Protein AF-A0A8T4JD83-F1 (afdb_monomer_lite)

Sequence (205 aa):
GVTNLESLLKNKETIEYVNRNAHFVSNAVMFTEEPKTVPALMNQISRWNAGFHQGLYLQGKEFRRKNPRIAFTLYGAKYEGMAAAGFLAAMPTLTASYMLTGYGLPPVALGIFAASDLAIQGSLLGVANYKKHRILGKNKKDALKIGVKEAAQNILPLYGLRIANAFQFVKTYAQTQWDGTVKKVRCWNSEWDRPHKLWTQTETK

Structure (mmCIF, N/CA/C/O backbone):
data_AF-A0A8T4JD83-F1
#
_entry.id   AF-A0A8T4JD83-F1
#
loop_
_atom_site.group_PDB
_atom_site.id
_atom_site.type_symbol
_atom_site.label_atom_id
_atom_site.label_alt_id
_atom_site.label_comp_id
_atom_site.label_asym_id
_atom_site.label_entity_id
_atom_site.label_seq_id
_atom_site.pdbx_PDB_ins_code
_atom_site.Cartn_x
_atom_site.Cartn_y
_atom_site.Cartn_z
_atom_site.occupancy
_atom_site.B_iso_or_equiv
_atom_site.auth_seq_id
_atom_site.auth_comp_id
_atom_site.auth_asym_id
_atom_site.auth_atom_id
_atom_site.pdbx_PDB_model_num
ATOM 1 N N . GLY A 1 1 ? -15.879 14.791 29.600 1.00 43.50 1 GLY A N 1
ATOM 2 C CA . GLY A 1 1 ? -14.558 14.583 28.975 1.00 43.50 1 GLY A CA 1
ATOM 3 C C . GLY A 1 1 ? -13.562 13.799 29.821 1.00 43.50 1 GLY A C 1
ATOM 4 O O . GLY A 1 1 ? -12.489 13.545 29.310 1.00 43.50 1 GLY A O 1
ATOM 5 N N . VAL A 1 2 ? -13.881 13.382 31.056 1.00 42.34 2 VAL A N 1
ATOM 6 C CA . VAL A 1 2 ? -12.940 12.643 31.936 1.00 42.34 2 VAL A CA 1
ATOM 7 C C . VAL A 1 2 ? -13.552 11.339 32.486 1.00 42.34 2 VAL A C 1
ATOM 9 O O . VAL A 1 2 ? -12.843 10.395 32.799 1.00 42.34 2 VAL A O 1
ATOM 12 N N . THR A 1 3 ? -14.879 11.202 32.466 1.00 44.06 3 THR A N 1
ATOM 13 C CA . THR A 1 3 ? -15.634 10.061 33.019 1.00 44.06 3 THR A CA 1
ATOM 14 C C . THR A 1 3 ? -15.569 8.751 32.223 1.00 44.06 3 THR A C 1
ATOM 16 O O . THR A 1 3 ? -16.111 7.750 32.671 1.00 44.06 3 THR A O 1
ATOM 19 N N . ASN A 1 4 ? -14.919 8.726 31.055 1.00 51.69 4 ASN A N 1
ATOM 20 C CA . ASN A 1 4 ? -14.861 7.534 30.192 1.00 51.69 4 ASN A CA 1
ATOM 21 C C . ASN A 1 4 ? -13.482 6.848 30.174 1.00 51.69 4 ASN A C 1
ATOM 23 O O . ASN A 1 4 ? -13.303 5.846 29.491 1.00 51.69 4 ASN A O 1
ATOM 27 N N . LEU A 1 5 ? -12.495 7.403 30.887 1.00 46.38 5 LEU A N 1
ATOM 28 C CA . LEU A 1 5 ? -11.151 6.826 30.977 1.00 46.38 5 LEU A CA 1
ATOM 29 C C . LEU A 1 5 ? -11.090 5.710 32.026 1.00 46.38 5 LEU A C 1
ATOM 31 O O . LEU A 1 5 ? -10.502 4.662 31.776 1.00 46.38 5 LEU A O 1
ATOM 35 N N . GLU A 1 6 ? -11.756 5.899 33.165 1.00 48.38 6 GLU A N 1
ATOM 36 C CA . GLU A 1 6 ? -11.792 4.908 34.247 1.00 48.38 6 GLU A CA 1
ATOM 37 C C . GLU A 1 6 ? -12.559 3.638 33.862 1.00 48.38 6 GLU A C 1
ATOM 39 O O . GLU A 1 6 ? -12.163 2.535 34.236 1.00 48.38 6 GLU A O 1
ATOM 44 N N . SER A 1 7 ? -13.616 3.762 33.054 1.00 50.41 7 SER A N 1
ATOM 45 C CA . SER A 1 7 ? -14.373 2.612 32.545 1.00 50.41 7 SER A CA 1
ATOM 46 C C . SER A 1 7 ? -13.574 1.784 31.529 1.00 50.41 7 SER A C 1
ATOM 48 O O . SER A 1 7 ? -13.656 0.558 31.543 1.00 50.41 7 SER A O 1
ATOM 50 N N . LEU A 1 8 ? -12.755 2.434 30.691 1.00 45.31 8 LEU A N 1
ATOM 51 C CA . LEU A 1 8 ? -11.843 1.773 29.747 1.00 45.31 8 LEU A CA 1
ATOM 52 C C . LEU A 1 8 ? -10.642 1.116 30.444 1.00 45.31 8 LEU A C 1
ATOM 54 O O . LEU A 1 8 ? -10.106 0.132 29.940 1.00 45.31 8 LEU A O 1
ATOM 58 N N . LEU A 1 9 ? -10.217 1.646 31.593 1.00 50.41 9 LEU A N 1
ATOM 59 C CA . LEU A 1 9 ? -9.138 1.082 32.407 1.00 50.41 9 LEU A CA 1
ATOM 60 C C . LEU A 1 9 ? -9.602 -0.103 33.265 1.00 50.41 9 LEU A C 1
ATOM 62 O O . LEU A 1 9 ? -8.828 -1.036 33.452 1.00 50.41 9 LEU A O 1
ATOM 66 N N . LYS A 1 10 ? -10.862 -0.116 33.724 1.00 49.31 10 LYS A N 1
ATOM 67 C CA . LYS A 1 10 ? -11.425 -1.204 34.548 1.00 49.31 10 LYS A CA 1
ATOM 68 C C . LYS A 1 10 ? -11.522 -2.562 33.846 1.00 49.31 10 LYS A C 1
ATOM 70 O O . LYS A 1 10 ? -11.578 -3.574 34.529 1.00 49.31 10 LYS A O 1
ATOM 75 N N . ASN A 1 11 ? -11.536 -2.580 32.514 1.00 43.88 11 ASN A N 1
ATOM 76 C CA . ASN A 1 11 ? -11.586 -3.803 31.702 1.00 43.88 11 ASN A CA 1
ATOM 77 C C . ASN A 1 11 ? -10.234 -4.172 31.075 1.00 43.88 11 ASN A C 1
ATOM 79 O O . ASN A 1 11 ? -10.180 -5.000 30.166 1.00 43.88 11 ASN A O 1
ATOM 83 N N . LYS A 1 12 ? -9.133 -3.551 31.517 1.00 42.84 12 LYS A N 1
ATOM 84 C CA . LYS A 1 12 ? -7.809 -3.977 31.079 1.00 42.84 12 LYS A CA 1
ATOM 85 C C . LYS A 1 12 ? -7.458 -5.266 31.803 1.00 42.84 12 LYS A C 1
ATOM 87 O O . LYS A 1 12 ? -7.066 -5.237 32.963 1.00 42.84 12 LYS A O 1
ATOM 92 N N . GLU A 1 13 ? -7.532 -6.381 31.084 1.00 41.56 13 GLU A N 1
ATOM 93 C CA . GLU A 1 13 ? -6.527 -7.420 31.273 1.00 41.56 13 GLU A CA 1
ATOM 94 C C . GLU A 1 13 ? -5.174 -6.716 31.158 1.00 41.56 13 GLU A C 1
ATOM 96 O O . GLU A 1 13 ? -4.760 -6.267 30.083 1.00 41.56 13 GLU A O 1
ATOM 101 N N . THR A 1 14 ? -4.541 -6.483 32.304 1.00 41.12 14 THR A N 1
ATOM 102 C CA . THR A 1 14 ? -3.150 -6.070 32.367 1.00 41.12 14 THR A CA 1
ATOM 103 C C . THR A 1 14 ? -2.401 -7.106 31.546 1.00 41.12 14 THR A C 1
ATOM 105 O O . THR A 1 14 ? -2.462 -8.291 31.867 1.00 41.12 14 THR A O 1
ATOM 108 N N . ILE A 1 15 ? -1.777 -6.689 30.440 1.00 44.75 15 ILE A N 1
ATOM 109 C CA . ILE A 1 15 ? -0.928 -7.579 29.647 1.00 44.75 15 ILE A CA 1
ATOM 110 C C . ILE A 1 15 ? 0.279 -7.875 30.529 1.00 44.75 15 ILE A C 1
ATOM 112 O O . ILE A 1 15 ? 1.285 -7.168 30.518 1.00 44.75 15 ILE A O 1
ATOM 116 N N . GLU A 1 16 ? 0.126 -8.883 31.371 1.00 41.44 16 GLU A N 1
ATOM 117 C CA . GLU A 1 16 ? 1.209 -9.527 32.065 1.00 41.44 16 GLU A CA 1
ATOM 118 C C . GLU A 1 16 ? 2.119 -10.090 30.970 1.00 41.44 16 GLU A C 1
ATOM 120 O O . GLU A 1 16 ? 1.695 -10.896 30.139 1.00 41.44 16 GLU A O 1
ATOM 125 N N . TYR A 1 17 ? 3.368 -9.618 30.917 1.00 41.34 17 TYR A N 1
ATOM 126 C CA . TYR A 1 17 ? 4.417 -10.176 30.060 1.00 41.34 17 TYR A CA 1
ATOM 127 C C . TYR A 1 17 ? 4.824 -11.560 30.594 1.00 41.34 17 TYR A C 1
ATOM 129 O O . TYR A 1 17 ? 5.975 -11.809 30.947 1.00 41.34 17 TYR A O 1
ATOM 137 N N . VAL A 1 18 ? 3.856 -12.463 30.717 1.00 39.50 18 VAL A N 1
ATOM 138 C CA . VAL A 1 18 ? 4.055 -13.833 31.157 1.00 39.50 18 VAL A CA 1
ATOM 139 C C . VAL A 1 18 ? 4.428 -14.621 29.913 1.00 39.50 18 VAL A C 1
ATOM 141 O O . VAL A 1 18 ? 3.620 -14.855 29.021 1.00 39.50 18 VAL A O 1
ATOM 144 N N . ASN A 1 19 ? 5.704 -14.993 29.874 1.00 40.53 19 ASN A N 1
ATOM 145 C CA . ASN A 1 19 ? 6.450 -15.576 28.763 1.00 40.53 19 ASN A CA 1
ATOM 146 C C . ASN A 1 19 ? 6.866 -14.611 27.648 1.00 40.53 19 ASN A C 1
ATOM 148 O O . ASN A 1 19 ? 6.092 -13.835 27.104 1.00 40.53 19 ASN A O 1
ATOM 152 N N . ARG A 1 20 ? 8.140 -14.733 27.256 1.00 42.19 20 ARG A N 1
ATOM 153 C CA . ARG A 1 20 ? 8.828 -14.000 26.178 1.00 42.19 20 ARG A CA 1
ATOM 154 C C . ARG A 1 20 ? 8.306 -14.354 24.770 1.00 42.19 20 ARG A C 1
ATOM 156 O O . ARG A 1 20 ? 9.093 -14.444 23.832 1.00 42.19 20 ARG A O 1
ATOM 163 N N . ASN A 1 21 ? 7.003 -14.563 24.614 1.00 48.31 21 ASN A N 1
ATOM 164 C CA . ASN A 1 21 ? 6.345 -14.853 23.351 1.00 48.31 21 ASN A CA 1
ATOM 165 C C . ASN A 1 21 ? 5.458 -13.664 22.981 1.00 48.31 21 ASN A C 1
ATOM 167 O O . ASN A 1 21 ? 4.556 -13.285 23.722 1.00 48.31 21 ASN A O 1
ATOM 171 N N . ALA A 1 22 ? 5.727 -13.049 21.831 1.00 52.66 22 ALA A N 1
ATOM 172 C CA . ALA A 1 22 ? 4.872 -11.994 21.308 1.00 52.66 22 ALA A CA 1
ATOM 173 C C . ALA A 1 22 ? 3.527 -12.610 20.888 1.00 52.66 22 ALA A C 1
ATOM 175 O O . ALA A 1 22 ? 3.449 -13.298 19.870 1.00 52.66 22 ALA A O 1
ATOM 176 N N . HIS A 1 23 ? 2.479 -12.383 21.677 1.00 50.34 23 HIS A N 1
ATOM 177 C CA . HIS A 1 23 ? 1.116 -12.785 21.344 1.00 50.34 23 HIS A CA 1
ATOM 178 C C . HIS A 1 23 ? 0.355 -11.602 20.737 1.00 50.34 23 HIS A C 1
ATOM 180 O O . HIS A 1 23 ? 0.445 -10.472 21.215 1.00 50.34 23 HIS A O 1
ATOM 186 N N . PHE A 1 24 ? -0.388 -11.857 19.659 1.00 56.69 24 PHE A N 1
ATOM 187 C CA . PHE A 1 24 ? -1.246 -10.847 19.049 1.00 56.69 24 PHE A CA 1
ATOM 188 C C . PHE A 1 24 ? -2.515 -10.679 19.890 1.00 56.69 24 PHE A C 1
ATOM 190 O O . PHE A 1 24 ? -3.319 -11.604 19.988 1.00 56.69 24 PHE A O 1
ATOM 197 N N . VAL A 1 25 ? -2.706 -9.495 20.473 1.00 60.16 25 VAL A N 1
ATOM 198 C CA . VAL A 1 25 ? -3.919 -9.141 21.220 1.00 60.16 25 VAL A CA 1
ATOM 199 C C . VAL A 1 25 ? -4.815 -8.303 20.313 1.00 60.16 25 VAL A C 1
ATOM 201 O O . VAL A 1 25 ? -4.522 -7.148 20.012 1.00 60.16 25 VAL A O 1
ATOM 204 N N . SER A 1 26 ? -5.923 -8.893 19.867 1.00 50.00 26 SER A N 1
ATOM 205 C CA . SER A 1 26 ? -6.835 -8.310 18.870 1.00 50.00 26 SER A CA 1
ATOM 206 C C . SER A 1 26 ? -7.558 -7.038 19.332 1.00 50.00 26 SER A C 1
ATOM 208 O O . SER A 1 26 ? -7.998 -6.259 18.490 1.00 50.00 26 SER A O 1
ATOM 210 N N . ASN A 1 27 ? -7.643 -6.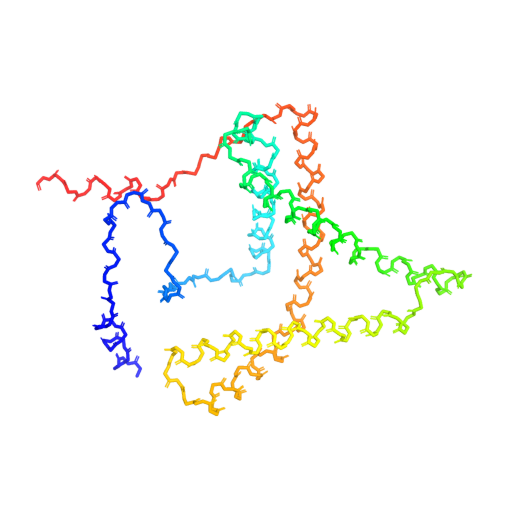809 20.646 1.00 54.91 27 ASN A N 1
ATOM 211 C CA . ASN A 1 27 ? -8.291 -5.644 21.259 1.00 54.91 27 ASN A CA 1
ATOM 212 C C . ASN A 1 27 ? -7.299 -4.693 21.950 1.00 54.91 27 ASN A C 1
ATOM 214 O O . ASN A 1 27 ? -7.709 -3.865 22.764 1.00 54.91 27 ASN A O 1
ATOM 218 N N . ALA A 1 28 ? -5.999 -4.803 21.658 1.00 61.84 28 ALA A N 1
ATOM 219 C CA . ALA A 1 28 ? -5.023 -3.863 22.191 1.00 61.84 28 ALA A CA 1
ATOM 220 C C . ALA A 1 28 ? -5.298 -2.460 21.631 1.00 61.84 28 ALA A C 1
ATOM 222 O O . ALA A 1 28 ? -5.178 -2.212 20.431 1.00 61.84 28 ALA A O 1
ATOM 223 N N . VAL A 1 29 ? -5.667 -1.533 22.514 1.00 54.34 29 VAL A N 1
ATOM 224 C CA . VAL A 1 29 ? -5.807 -0.116 22.178 1.00 54.34 29 VAL A CA 1
ATOM 225 C C . VAL A 1 29 ? -4.531 0.591 22.611 1.00 54.34 29 VAL A C 1
ATOM 227 O O . VAL A 1 29 ? -4.281 0.763 23.804 1.00 54.34 29 VAL A O 1
ATOM 230 N N . MET A 1 30 ? -3.721 0.993 21.634 1.00 61.28 30 MET A N 1
ATOM 231 C CA . MET A 1 30 ? -2.548 1.832 21.853 1.00 61.28 30 MET A CA 1
ATOM 232 C C . MET A 1 30 ? -2.846 3.249 21.366 1.00 61.28 30 MET A C 1
ATOM 234 O O . MET A 1 30 ? -3.365 3.437 20.267 1.00 61.28 30 MET A O 1
ATOM 238 N N . PHE A 1 31 ? -2.511 4.247 22.181 1.00 52.34 31 PHE A N 1
ATOM 239 C CA . PHE A 1 31 ? -2.492 5.636 21.739 1.00 52.34 31 PHE A CA 1
ATOM 240 C C . PHE A 1 31 ? -1.159 5.878 21.032 1.00 52.34 31 PHE A C 1
ATOM 242 O O . PHE A 1 31 ? -0.131 6.054 21.682 1.00 52.34 31 PHE A O 1
ATOM 249 N N . THR A 1 32 ? -1.168 5.805 19.705 1.00 67.06 32 THR A N 1
ATOM 250 C CA . THR A 1 32 ? -0.009 6.129 18.871 1.00 67.06 32 THR A CA 1
ATOM 251 C C . THR A 1 32 ? -0.118 7.563 18.368 1.00 67.06 32 THR A C 1
ATOM 253 O O . THR A 1 32 ? -1.195 8.020 17.984 1.00 67.06 32 THR A O 1
ATOM 256 N N . GLU A 1 33 ? 1.001 8.287 18.373 1.00 68.62 33 GLU A N 1
ATOM 257 C CA . GLU A 1 33 ? 1.093 9.558 17.657 1.00 68.62 33 GLU A CA 1
ATOM 258 C C . GLU A 1 33 ? 1.405 9.282 16.185 1.00 68.62 33 GLU A C 1
ATOM 260 O O . GLU A 1 33 ? 2.432 8.684 15.857 1.00 68.62 33 GLU A O 1
ATOM 265 N N . GLU A 1 34 ? 0.513 9.716 15.297 1.00 77.31 34 GLU A N 1
ATOM 266 C CA . GLU A 1 34 ? 0.728 9.642 13.852 1.00 77.31 34 GLU A CA 1
ATOM 267 C C . GLU A 1 34 ? 1.665 10.767 13.371 1.00 77.31 34 GLU A C 1
ATOM 269 O O . GLU A 1 34 ? 1.726 11.839 13.992 1.00 77.31 34 GLU A O 1
ATOM 274 N N . PRO A 1 35 ? 2.394 10.580 12.253 1.00 80.19 35 PRO A N 1
ATOM 275 C CA . PRO A 1 35 ? 3.248 11.622 11.695 1.00 80.19 35 PRO A CA 1
ATOM 276 C C . PRO A 1 35 ? 2.455 12.899 11.395 1.00 80.19 35 PRO A C 1
ATOM 278 O O . PRO A 1 35 ? 1.481 12.885 10.646 1.00 80.19 35 PRO A O 1
ATOM 281 N N . LYS A 1 36 ? 2.909 14.035 11.938 1.00 84.12 36 LYS A N 1
ATOM 282 C CA . LYS A 1 36 ? 2.213 15.330 11.807 1.00 84.12 36 LYS A CA 1
ATOM 283 C C . LYS A 1 36 ? 2.420 16.015 10.449 1.00 84.12 36 LYS A C 1
ATOM 285 O O . LYS A 1 36 ? 1.760 17.009 10.163 1.00 84.12 36 LYS A O 1
ATOM 290 N N . THR A 1 37 ? 3.344 15.523 9.619 1.00 86.00 37 THR A N 1
ATOM 291 C CA . THR A 1 37 ? 3.684 16.120 8.317 1.00 86.00 37 THR A CA 1
ATOM 292 C C . THR A 1 37 ? 3.807 15.058 7.225 1.00 86.00 37 THR A C 1
ATOM 294 O O . THR A 1 37 ? 4.223 13.926 7.482 1.00 86.00 37 THR A O 1
ATOM 297 N N . VAL A 1 38 ? 3.492 15.432 5.978 1.00 82.38 38 VAL A N 1
ATOM 298 C CA . VAL A 1 38 ? 3.621 14.542 4.808 1.00 82.38 38 VAL A CA 1
ATOM 299 C C . VAL A 1 38 ? 5.051 13.998 4.649 1.00 82.38 38 VAL A C 1
ATOM 301 O O . VAL A 1 38 ? 5.190 12.791 4.462 1.00 82.38 38 VAL A O 1
ATOM 304 N N . PRO A 1 39 ? 6.133 14.794 4.791 1.00 84.81 39 PRO A N 1
ATOM 305 C CA . PRO A 1 39 ? 7.493 14.254 4.727 1.00 84.81 39 PRO A CA 1
ATOM 306 C C . PRO A 1 39 ? 7.789 13.210 5.811 1.00 84.81 39 PRO A C 1
ATOM 308 O O . PRO A 1 39 ? 8.430 12.199 5.526 1.00 84.81 39 PRO A O 1
ATOM 311 N N . ALA A 1 40 ? 7.300 13.413 7.040 1.00 82.44 40 ALA A N 1
ATOM 312 C CA . ALA A 1 40 ? 7.477 12.445 8.121 1.00 82.44 40 ALA A CA 1
ATOM 313 C C . ALA A 1 40 ? 6.737 11.130 7.828 1.00 82.44 40 ALA A C 1
ATOM 315 O O . ALA A 1 40 ? 7.310 10.055 8.010 1.00 82.44 40 ALA A O 1
ATOM 316 N N . LEU A 1 41 ? 5.514 11.214 7.293 1.00 84.69 41 LEU A N 1
ATOM 317 C CA . LEU A 1 41 ? 4.749 10.053 6.837 1.00 84.69 41 LEU A CA 1
ATOM 318 C C . LEU A 1 41 ? 5.470 9.307 5.705 1.00 84.69 41 LEU A C 1
ATOM 320 O O . LEU A 1 41 ? 5.638 8.092 5.767 1.00 84.69 41 LEU A O 1
ATOM 324 N N . MET A 1 42 ? 5.972 10.025 4.699 1.00 83.25 42 MET A N 1
ATOM 325 C CA . MET A 1 42 ? 6.712 9.420 3.585 1.00 83.25 42 MET A CA 1
ATOM 326 C C . MET A 1 42 ? 8.005 8.739 4.047 1.00 83.25 42 MET A C 1
ATOM 328 O O . MET A 1 42 ? 8.340 7.657 3.562 1.00 83.25 42 MET A O 1
ATOM 332 N N . ASN A 1 43 ? 8.709 9.324 5.019 1.00 82.88 43 ASN A N 1
ATOM 333 C CA . ASN A 1 43 ? 9.877 8.701 5.637 1.00 82.88 43 ASN A CA 1
ATOM 334 C C . ASN A 1 43 ? 9.505 7.434 6.419 1.00 82.88 43 ASN A C 1
ATOM 336 O O . ASN A 1 43 ? 10.224 6.439 6.339 1.00 82.88 43 ASN A O 1
ATOM 340 N N . GLN A 1 44 ? 8.385 7.438 7.144 1.00 83.94 44 GLN A N 1
ATOM 341 C CA . GLN A 1 44 ? 7.894 6.257 7.855 1.00 83.94 44 GLN A CA 1
ATOM 342 C C . GLN A 1 44 ? 7.556 5.118 6.881 1.00 83.94 44 GLN A C 1
ATOM 344 O O . GLN A 1 44 ? 8.065 4.010 7.047 1.00 83.94 44 GLN A O 1
ATOM 349 N N . ILE A 1 45 ? 6.792 5.411 5.824 1.00 84.88 45 ILE A N 1
ATOM 350 C CA . ILE A 1 45 ? 6.443 4.449 4.766 1.00 84.88 45 ILE A CA 1
ATOM 351 C C . ILE A 1 45 ? 7.708 3.889 4.101 1.00 84.88 45 ILE A C 1
ATOM 353 O O . ILE A 1 45 ? 7.846 2.678 3.927 1.00 84.88 45 ILE A O 1
ATOM 357 N N . SER A 1 46 ? 8.670 4.757 3.772 1.00 80.31 46 SER A N 1
ATOM 358 C CA . SER A 1 46 ? 9.954 4.347 3.194 1.00 80.31 46 SER A CA 1
ATOM 359 C C . SER A 1 46 ? 10.707 3.376 4.108 1.00 80.31 46 SER A C 1
ATOM 361 O O . SER A 1 46 ? 11.184 2.339 3.648 1.00 80.31 46 SER A O 1
ATOM 363 N N . ARG A 1 47 ? 10.753 3.645 5.419 1.00 82.19 47 ARG A N 1
ATOM 364 C CA . ARG A 1 47 ? 11.393 2.757 6.403 1.00 82.19 47 ARG A CA 1
ATOM 365 C C . ARG A 1 47 ? 10.682 1.414 6.531 1.00 82.19 47 ARG A C 1
ATOM 367 O O . ARG A 1 47 ? 11.365 0.403 6.673 1.00 82.19 47 ARG A O 1
ATOM 374 N N . TRP A 1 48 ? 9.351 1.382 6.464 1.00 83.06 48 TRP A N 1
ATOM 375 C CA . TRP A 1 48 ? 8.591 0.127 6.465 1.00 83.06 48 TRP A CA 1
ATOM 376 C C . TRP A 1 48 ? 8.914 -0.722 5.235 1.00 83.06 48 TRP A C 1
ATOM 378 O O . TRP A 1 48 ? 9.268 -1.893 5.377 1.00 83.06 48 TRP A O 1
ATOM 388 N N . ASN A 1 49 ? 8.893 -0.117 4.045 1.00 83.75 49 ASN A N 1
ATOM 389 C CA . ASN A 1 49 ? 9.231 -0.807 2.801 1.00 83.75 49 ASN A CA 1
ATOM 390 C C . ASN A 1 49 ? 10.694 -1.281 2.791 1.00 83.75 49 ASN A C 1
ATOM 392 O O . ASN A 1 49 ? 10.973 -2.431 2.458 1.00 83.75 49 ASN A O 1
ATOM 396 N N . ALA A 1 50 ? 11.634 -0.432 3.216 1.00 79.25 50 ALA A N 1
ATOM 397 C CA . ALA A 1 50 ? 13.046 -0.791 3.317 1.00 79.25 50 ALA A CA 1
ATOM 398 C C . ALA A 1 50 ? 13.273 -1.938 4.314 1.00 79.25 50 ALA A C 1
ATOM 400 O O . ALA A 1 50 ? 13.930 -2.916 3.969 1.00 79.25 50 ALA A O 1
ATOM 401 N N . GLY A 1 51 ? 12.690 -1.864 5.514 1.00 78.19 51 GLY A N 1
ATOM 402 C CA . GLY A 1 51 ? 12.795 -2.920 6.524 1.00 78.19 51 GLY A CA 1
ATOM 403 C C . GLY A 1 51 ? 12.228 -4.255 6.037 1.00 78.19 51 GLY A C 1
ATOM 404 O O . GLY A 1 51 ? 12.829 -5.304 6.270 1.00 78.19 51 GLY A O 1
ATOM 405 N N . PHE A 1 52 ? 11.124 -4.220 5.287 1.00 78.81 52 PHE A N 1
ATOM 406 C CA . PHE A 1 52 ? 10.551 -5.401 4.646 1.00 78.81 52 PHE A CA 1
ATOM 407 C C . PHE A 1 52 ? 11.525 -6.044 3.643 1.00 78.81 52 PHE A C 1
ATOM 409 O O . PHE A 1 52 ? 11.817 -7.240 3.737 1.00 78.81 52 PHE A O 1
ATOM 416 N N . HIS A 1 53 ? 12.094 -5.254 2.723 1.00 79.06 53 HIS A N 1
ATOM 417 C CA . HIS A 1 53 ? 13.075 -5.750 1.748 1.00 79.06 53 HIS A CA 1
ATOM 418 C C . HIS A 1 53 ? 14.334 -6.284 2.437 1.00 79.06 53 HIS A C 1
ATOM 420 O O . HIS A 1 53 ? 14.826 -7.363 2.104 1.00 79.06 53 HIS A O 1
ATOM 426 N N . GLN A 1 54 ? 14.836 -5.577 3.446 1.00 75.56 54 GLN A N 1
ATOM 427 C CA . GLN A 1 54 ? 15.992 -6.008 4.230 1.00 75.56 54 GLN A CA 1
ATOM 428 C C . GLN A 1 54 ? 15.732 -7.334 4.954 1.00 75.56 54 GLN A C 1
ATOM 430 O O . GLN A 1 54 ? 16.592 -8.214 4.929 1.00 75.56 54 GLN A O 1
ATOM 435 N N . GLY A 1 55 ? 14.540 -7.521 5.529 1.00 72.06 55 GLY A N 1
ATOM 436 C CA . GLY A 1 55 ? 14.130 -8.783 6.147 1.00 72.06 55 GLY A CA 1
ATOM 437 C C . GLY A 1 55 ? 14.239 -9.970 5.186 1.00 72.06 55 GLY A C 1
ATOM 438 O O . GLY A 1 55 ? 14.711 -11.040 5.562 1.00 72.06 55 GLY A O 1
ATOM 439 N N . LEU A 1 56 ? 13.891 -9.769 3.914 1.00 72.06 56 LEU A N 1
ATOM 440 C CA . LEU A 1 56 ? 13.945 -10.821 2.903 1.00 72.06 56 LEU A CA 1
ATOM 441 C C . LEU A 1 56 ? 15.362 -11.075 2.356 1.00 72.06 56 LEU A C 1
ATOM 443 O O . LEU A 1 56 ? 15.766 -12.230 2.160 1.00 72.06 56 LEU A O 1
ATOM 447 N N . TYR A 1 57 ? 16.113 -10.004 2.086 1.00 68.88 57 TYR A N 1
ATOM 448 C CA . TYR A 1 57 ? 17.381 -10.059 1.350 1.00 68.88 57 TYR A CA 1
ATOM 449 C C . TYR A 1 57 ? 18.617 -10.168 2.243 1.00 68.88 57 TYR A C 1
ATOM 451 O O . TYR A 1 57 ? 19.571 -10.851 1.864 1.00 68.88 57 TYR A O 1
ATOM 459 N N . LEU A 1 58 ? 18.587 -9.562 3.431 1.00 67.69 58 LEU A N 1
ATOM 460 C CA . LEU A 1 58 ? 19.747 -9.430 4.316 1.00 67.69 58 LEU A CA 1
ATOM 461 C C . LEU A 1 58 ? 19.732 -10.394 5.510 1.00 67.69 58 LEU A C 1
ATOM 463 O O . LEU A 1 58 ? 20.753 -10.563 6.160 1.00 67.69 58 LEU A O 1
ATOM 467 N N . GLN A 1 59 ? 18.636 -11.105 5.796 1.00 68.00 59 GLN A N 1
ATOM 468 C CA . GLN A 1 59 ? 18.635 -12.103 6.886 1.00 68.00 59 GLN A CA 1
ATOM 469 C C . GLN A 1 59 ? 19.375 -13.416 6.546 1.00 68.00 59 GLN A C 1
ATOM 471 O O . GLN A 1 59 ? 19.412 -14.351 7.344 1.00 68.00 59 GLN A O 1
ATOM 476 N N . GLY A 1 60 ? 20.025 -13.491 5.380 1.00 66.12 60 GLY A N 1
ATOM 477 C CA . GLY A 1 60 ? 20.873 -14.618 4.993 1.00 66.12 60 GLY A CA 1
ATOM 478 C C . GLY A 1 60 ? 20.106 -15.900 4.631 1.00 66.12 60 GLY A C 1
ATOM 479 O O . GLY A 1 60 ? 18.900 -16.040 4.831 1.00 66.12 60 GLY A O 1
ATOM 480 N N . LYS A 1 61 ? 20.817 -16.872 4.041 1.00 71.56 61 LYS A N 1
ATOM 481 C CA . LYS A 1 61 ? 20.228 -18.165 3.630 1.00 71.56 61 LYS A CA 1
ATOM 482 C C . LYS A 1 61 ? 19.798 -19.019 4.829 1.00 71.56 61 LYS A C 1
ATOM 484 O O . LYS A 1 61 ? 18.839 -19.779 4.724 1.00 71.56 61 LYS A O 1
ATOM 489 N N . GLU A 1 62 ? 20.488 -18.885 5.959 1.00 72.75 62 GLU A N 1
ATOM 490 C CA . GLU A 1 62 ? 20.261 -19.714 7.141 1.00 72.75 62 GLU A CA 1
ATOM 491 C C . GLU A 1 62 ? 18.929 -19.405 7.837 1.00 72.75 62 GLU A C 1
ATOM 493 O O . GLU A 1 62 ? 18.192 -20.335 8.164 1.00 72.75 62 GLU A O 1
ATOM 498 N N . PHE A 1 63 ? 18.569 -18.122 7.983 1.00 76.62 63 PHE A N 1
ATOM 499 C CA . PHE A 1 63 ? 17.273 -17.720 8.537 1.00 76.62 63 PHE A CA 1
ATOM 500 C C . PHE A 1 63 ? 16.113 -18.272 7.706 1.00 76.62 63 PHE A C 1
ATOM 502 O O . PHE A 1 63 ? 15.184 -18.864 8.256 1.00 76.62 63 PHE A O 1
ATOM 509 N N . ARG A 1 64 ? 16.195 -18.140 6.374 1.00 75.06 64 ARG A N 1
ATOM 510 C CA . ARG A 1 64 ? 15.164 -18.638 5.450 1.00 75.06 64 ARG A CA 1
ATOM 511 C C . ARG A 1 64 ? 15.008 -20.154 5.524 1.00 75.06 64 ARG A C 1
ATOM 513 O O . ARG A 1 64 ? 13.887 -20.647 5.482 1.00 75.06 64 ARG A O 1
ATOM 520 N N . ARG A 1 65 ? 16.119 -20.885 5.684 1.00 79.06 65 ARG A N 1
ATOM 521 C CA . ARG A 1 65 ? 16.099 -22.343 5.866 1.00 79.06 65 ARG A CA 1
ATOM 522 C C . ARG A 1 65 ? 15.440 -22.744 7.188 1.00 79.06 65 ARG A C 1
ATOM 524 O O . ARG A 1 65 ? 14.676 -23.699 7.209 1.00 79.06 65 ARG A O 1
ATOM 531 N N . LYS A 1 66 ? 15.730 -22.022 8.275 1.00 83.56 66 LYS A N 1
ATOM 532 C CA . LYS A 1 66 ? 15.158 -22.286 9.607 1.00 83.56 66 LYS A CA 1
ATOM 533 C C . LYS A 1 66 ? 13.683 -21.870 9.718 1.00 83.56 66 LYS A C 1
ATOM 535 O O . LYS A 1 66 ? 12.960 -22.451 10.516 1.00 83.56 66 LYS A O 1
ATOM 540 N N . ASN A 1 67 ? 13.225 -20.910 8.908 1.00 82.06 67 ASN A N 1
ATOM 541 C CA . ASN A 1 67 ? 11.880 -20.329 8.991 1.00 82.06 67 ASN A CA 1
ATOM 542 C C . ASN A 1 67 ? 11.146 -20.317 7.631 1.00 82.06 67 ASN A C 1
ATOM 544 O O . ASN A 1 67 ? 10.813 -19.243 7.120 1.00 82.06 67 ASN A O 1
ATOM 548 N N . PRO A 1 68 ? 10.844 -21.484 7.030 1.00 81.50 68 PRO A N 1
ATOM 549 C CA . PRO A 1 68 ? 10.292 -21.561 5.674 1.00 81.50 68 PRO A CA 1
ATOM 550 C C . PRO A 1 68 ? 8.908 -20.911 5.538 1.00 81.50 68 PRO A C 1
ATOM 552 O O . PRO A 1 68 ? 8.617 -20.304 4.512 1.00 81.50 68 PRO A O 1
ATOM 555 N N . ARG A 1 69 ? 8.068 -20.973 6.582 1.00 83.81 69 ARG A N 1
ATOM 556 C CA . ARG A 1 69 ? 6.738 -20.332 6.587 1.00 83.81 69 ARG A CA 1
ATOM 557 C C . ARG A 1 69 ? 6.839 -18.808 6.548 1.00 83.81 69 ARG A C 1
ATOM 559 O O . ARG A 1 69 ? 6.168 -18.175 5.745 1.00 83.81 69 ARG A O 1
ATOM 566 N N . ILE A 1 70 ? 7.718 -18.232 7.371 1.00 80.75 70 ILE A N 1
ATOM 567 C CA . ILE A 1 70 ? 7.960 -16.782 7.390 1.00 80.75 70 ILE A CA 1
ATOM 568 C C . ILE A 1 70 ? 8.544 -16.345 6.046 1.00 80.75 70 ILE A C 1
ATOM 570 O O . ILE A 1 70 ? 8.085 -15.364 5.469 1.00 80.75 70 ILE A O 1
ATOM 574 N N . ALA A 1 71 ? 9.507 -17.103 5.513 1.00 80.19 71 ALA A N 1
ATOM 575 C CA . ALA A 1 71 ? 10.079 -16.828 4.203 1.00 80.19 71 ALA A CA 1
ATOM 576 C C . ALA A 1 71 ? 9.006 -16.844 3.104 1.00 80.19 71 ALA A C 1
ATOM 578 O O . ALA A 1 71 ? 8.943 -15.898 2.325 1.00 80.19 71 ALA A O 1
ATOM 579 N N . PHE A 1 72 ? 8.136 -17.859 3.067 1.00 84.44 72 PHE A N 1
ATOM 580 C CA 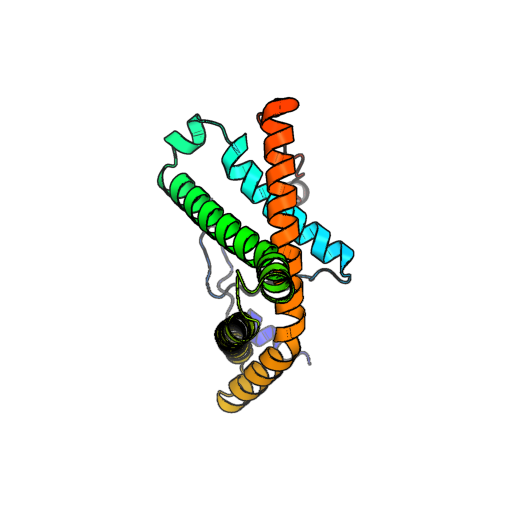. PHE A 1 72 ? 7.027 -17.931 2.113 1.00 84.44 72 PHE A CA 1
ATOM 581 C C . PHE A 1 72 ? 6.109 -16.708 2.206 1.00 84.44 72 PHE A C 1
ATOM 583 O O . PHE A 1 72 ? 5.859 -16.071 1.188 1.00 84.44 72 PHE A O 1
ATOM 590 N N . THR A 1 73 ? 5.671 -16.326 3.410 1.00 83.56 73 THR A N 1
ATOM 591 C CA . THR A 1 73 ? 4.815 -15.145 3.606 1.00 83.56 73 THR A CA 1
ATOM 592 C C . THR A 1 73 ? 5.495 -13.861 3.136 1.00 83.56 73 THR A C 1
ATOM 594 O O . THR A 1 73 ? 4.873 -13.055 2.449 1.00 83.56 73 THR A O 1
ATOM 597 N N . LEU A 1 74 ? 6.783 -13.678 3.447 1.00 81.12 74 LEU A N 1
ATOM 598 C CA . LEU A 1 74 ? 7.544 -12.513 2.991 1.00 81.12 74 LEU A CA 1
ATOM 599 C C . LEU A 1 74 ? 7.714 -12.504 1.462 1.00 81.12 74 LEU A C 1
ATOM 601 O O . LEU A 1 74 ? 7.578 -11.454 0.838 1.00 81.12 74 LEU A O 1
ATOM 605 N N . TYR A 1 75 ? 7.974 -13.656 0.836 1.00 82.50 75 TYR A N 1
ATOM 606 C CA . TYR A 1 75 ? 8.054 -13.760 -0.624 1.00 82.50 75 TYR A CA 1
ATOM 607 C C . TYR A 1 75 ? 6.702 -13.505 -1.299 1.00 82.50 75 TYR A C 1
ATOM 609 O O . TYR A 1 75 ? 6.665 -12.794 -2.302 1.00 82.50 75 TYR A O 1
ATOM 617 N N . GLY A 1 76 ? 5.610 -14.042 -0.748 1.00 84.88 76 GLY A N 1
ATOM 618 C CA . GLY A 1 76 ? 4.252 -13.826 -1.247 1.00 84.88 76 GLY A CA 1
ATOM 619 C C . GLY A 1 76 ? 3.863 -12.352 -1.187 1.00 84.88 76 GLY A C 1
ATOM 620 O O . GLY A 1 76 ? 3.557 -11.758 -2.219 1.00 84.88 76 GLY A O 1
ATOM 621 N N . ALA A 1 77 ? 4.006 -11.731 -0.013 1.00 80.56 77 ALA A N 1
ATOM 622 C CA . ALA A 1 77 ? 3.739 -10.306 0.175 1.00 80.56 77 ALA A CA 1
ATOM 623 C C . ALA A 1 77 ? 4.621 -9.423 -0.726 1.00 80.56 77 ALA A C 1
ATOM 625 O O . ALA A 1 77 ? 4.166 -8.403 -1.241 1.00 80.56 77 ALA A O 1
ATOM 626 N N . LYS A 1 78 ? 5.874 -9.826 -0.983 1.00 82.44 78 LYS A N 1
ATOM 627 C CA . LYS A 1 78 ? 6.742 -9.131 -1.941 1.00 82.44 78 LYS A CA 1
ATOM 628 C C . LYS A 1 78 ? 6.190 -9.231 -3.360 1.00 82.44 78 LYS A C 1
ATOM 630 O O . LYS A 1 78 ? 6.159 -8.220 -4.055 1.00 82.44 78 LYS A O 1
ATOM 635 N N . TYR A 1 79 ? 5.852 -10.434 -3.819 1.00 84.19 79 TYR A N 1
ATOM 636 C CA . TYR A 1 79 ? 5.386 -10.642 -5.188 1.00 84.19 79 TYR A CA 1
ATOM 637 C C . TYR A 1 79 ? 4.105 -9.851 -5.447 1.00 84.19 79 TYR A C 1
ATOM 639 O O . TYR A 1 79 ? 4.034 -9.106 -6.420 1.00 84.19 79 TYR A O 1
ATOM 647 N N . GLU A 1 80 ? 3.152 -9.930 -4.520 1.00 83.50 80 GLU A N 1
ATOM 648 C CA . GLU A 1 80 ? 1.917 -9.150 -4.559 1.00 83.50 80 GLU A CA 1
ATOM 649 C C . GLU A 1 80 ? 2.204 -7.642 -4.545 1.00 83.50 80 GLU A C 1
ATOM 651 O O . GLU A 1 80 ? 1.722 -6.913 -5.410 1.00 83.50 80 GLU A O 1
ATOM 656 N N . GLY A 1 81 ? 3.064 -7.177 -3.631 1.00 83.75 81 GLY A N 1
ATOM 657 C CA . GLY A 1 81 ? 3.446 -5.769 -3.527 1.00 83.75 81 GLY A CA 1
ATOM 658 C C . GLY A 1 81 ? 4.145 -5.235 -4.781 1.00 83.75 81 GLY A C 1
ATOM 659 O O . GLY A 1 81 ? 3.823 -4.143 -5.242 1.00 83.75 81 GLY A O 1
ATOM 660 N N . MET A 1 82 ? 5.062 -6.004 -5.378 1.00 82.88 82 MET A N 1
ATOM 661 C CA . MET A 1 82 ? 5.738 -5.637 -6.629 1.00 82.88 82 MET A CA 1
ATOM 662 C C . MET A 1 82 ? 4.781 -5.634 -7.818 1.00 82.88 82 MET A C 1
ATOM 664 O O . MET A 1 82 ? 4.846 -4.713 -8.627 1.00 82.88 82 MET A O 1
ATOM 668 N N . ALA A 1 83 ? 3.906 -6.635 -7.932 1.00 85.44 83 ALA A N 1
ATOM 669 C CA . ALA A 1 83 ? 2.925 -6.709 -9.008 1.00 85.44 83 ALA A CA 1
ATOM 670 C C . ALA A 1 83 ? 1.936 -5.540 -8.923 1.00 85.44 83 ALA A C 1
ATOM 672 O O . ALA A 1 83 ? 1.732 -4.837 -9.909 1.00 85.44 83 ALA A O 1
ATOM 673 N N . ALA A 1 84 ? 1.397 -5.271 -7.732 1.00 84.31 84 ALA A N 1
ATOM 674 C CA . ALA A 1 84 ? 0.491 -4.154 -7.499 1.00 84.31 84 ALA A CA 1
ATOM 675 C C . ALA A 1 84 ? 1.175 -2.801 -7.748 1.00 84.31 84 ALA A C 1
ATOM 677 O O . ALA A 1 84 ? 0.602 -1.938 -8.412 1.00 84.31 84 ALA A O 1
ATOM 678 N N . ALA A 1 85 ? 2.405 -2.613 -7.259 1.00 84.94 85 ALA A N 1
ATOM 679 C CA . ALA A 1 85 ? 3.146 -1.373 -7.468 1.00 84.94 85 ALA A CA 1
ATOM 680 C C . ALA A 1 85 ? 3.526 -1.166 -8.941 1.00 84.94 85 ALA A C 1
ATOM 682 O O . ALA A 1 85 ? 3.365 -0.065 -9.462 1.00 84.94 85 ALA A O 1
ATOM 683 N N . GLY A 1 86 ? 3.986 -2.222 -9.618 1.00 84.44 86 GLY A N 1
ATOM 684 C CA . GLY A 1 86 ? 4.312 -2.198 -11.041 1.00 84.44 86 GLY A CA 1
ATOM 685 C C . GLY A 1 86 ? 3.087 -1.908 -11.902 1.00 84.44 86 GLY A C 1
ATOM 686 O O . GLY A 1 86 ? 3.149 -1.045 -12.772 1.00 84.44 86 GLY A O 1
ATOM 687 N N . PHE A 1 87 ? 1.956 -2.554 -11.608 1.00 85.12 87 PHE A N 1
ATOM 688 C CA . PHE A 1 87 ? 0.686 -2.289 -12.278 1.00 85.12 87 PHE A CA 1
ATOM 689 C C . PHE A 1 87 ? 0.258 -0.830 -12.094 1.00 85.12 87 PHE A C 1
ATOM 691 O O . PHE A 1 87 ? 0.061 -0.124 -13.078 1.00 85.12 87 PHE A O 1
ATOM 698 N N . LEU A 1 88 ? 0.204 -0.332 -10.854 1.00 84.44 88 LEU A N 1
ATOM 699 C CA . LEU A 1 88 ? -0.177 1.058 -10.575 1.00 84.44 88 LEU A CA 1
ATOM 700 C C . LEU A 1 88 ? 0.764 2.077 -11.236 1.00 84.44 88 LEU A C 1
ATOM 702 O O . LEU A 1 88 ? 0.294 3.104 -11.721 1.00 84.44 88 LEU A O 1
ATOM 706 N N . ALA A 1 89 ? 2.067 1.793 -11.294 1.00 80.00 89 ALA A N 1
ATOM 707 C CA . ALA A 1 89 ? 3.045 2.654 -11.958 1.00 80.00 89 ALA A CA 1
ATOM 708 C C . ALA A 1 89 ? 2.944 2.615 -13.496 1.00 80.00 89 ALA A C 1
ATOM 710 O O . ALA A 1 89 ? 3.238 3.616 -14.145 1.00 80.00 89 ALA A O 1
ATOM 711 N N . ALA A 1 90 ? 2.524 1.488 -14.081 1.00 83.56 90 ALA A N 1
ATOM 712 C CA . ALA A 1 90 ? 2.378 1.312 -15.529 1.00 83.56 90 ALA A CA 1
ATOM 713 C C . ALA A 1 90 ? 1.038 1.834 -16.081 1.00 83.56 90 ALA A C 1
ATOM 715 O O . ALA A 1 90 ? 0.928 2.143 -17.264 1.00 83.56 90 ALA A O 1
ATOM 716 N N . MET A 1 91 ? 0.003 1.962 -15.251 1.00 84.00 91 MET A N 1
ATOM 717 C CA . MET A 1 91 ? -1.326 2.416 -15.688 1.00 84.00 91 MET A CA 1
ATOM 718 C C . MET A 1 91 ? -1.313 3.770 -16.431 1.00 84.00 91 MET A C 1
ATOM 720 O O . MET A 1 91 ? -1.927 3.855 -17.502 1.00 84.00 91 MET A O 1
ATOM 724 N N . PRO A 1 92 ? -0.592 4.814 -15.965 1.00 81.50 92 PRO A N 1
ATOM 725 C CA . PRO A 1 92 ? -0.498 6.077 -16.697 1.00 81.50 92 PRO A CA 1
ATOM 726 C C . PRO A 1 92 ? 0.150 5.925 -18.078 1.00 81.50 92 PRO A C 1
ATOM 728 O O . PRO A 1 92 ? -0.336 6.502 -19.049 1.00 81.50 92 PRO A O 1
ATOM 731 N N . THR A 1 93 ? 1.213 5.122 -18.194 1.00 84.88 93 THR A N 1
ATOM 732 C CA . THR A 1 93 ? 1.938 4.940 -19.461 1.00 84.88 93 THR A CA 1
ATOM 733 C C . THR A 1 93 ? 1.137 4.114 -20.463 1.00 84.88 93 THR A C 1
ATOM 735 O O . THR A 1 93 ? 1.069 4.481 -21.634 1.00 84.88 93 THR A O 1
ATOM 738 N N . LEU A 1 94 ? 0.454 3.056 -20.013 1.00 87.62 94 LEU A N 1
ATOM 739 C CA . LEU A 1 94 ? -0.433 2.243 -20.856 1.00 87.62 94 LEU A CA 1
ATOM 740 C C . LEU A 1 94 ? -1.618 3.044 -21.406 1.00 87.62 94 LEU A C 1
ATOM 742 O O . LEU A 1 94 ? -2.066 2.807 -22.528 1.00 87.62 94 LEU A O 1
ATOM 746 N N . THR A 1 95 ? -2.102 4.007 -20.629 1.00 86.94 95 THR A N 1
ATOM 747 C CA . THR A 1 95 ? -3.208 4.885 -21.026 1.00 86.94 95 THR A CA 1
ATOM 748 C C . THR A 1 95 ? -2.744 5.953 -22.001 1.00 86.94 95 THR A C 1
ATOM 750 O O . THR A 1 95 ? -3.399 6.188 -23.013 1.00 86.94 95 THR A O 1
ATOM 753 N N . ALA A 1 96 ? -1.587 6.565 -21.740 1.00 86.94 96 ALA A N 1
ATOM 754 C CA . ALA A 1 96 ? -0.971 7.492 -22.681 1.00 86.94 96 ALA A CA 1
ATOM 755 C C . ALA A 1 96 ? -0.677 6.807 -24.028 1.00 86.94 96 ALA A C 1
ATOM 757 O O . ALA A 1 96 ? -0.978 7.369 -25.077 1.00 86.94 96 ALA A O 1
ATOM 758 N N . SER A 1 97 ? -0.177 5.565 -24.009 1.00 89.00 97 SER A N 1
ATOM 759 C CA . SER A 1 97 ? 0.027 4.760 -25.222 1.00 89.00 97 SER A CA 1
ATOM 760 C C . SER A 1 97 ? -1.269 4.564 -26.004 1.00 89.00 97 SER A C 1
ATOM 762 O O . SER A 1 97 ? -1.277 4.760 -27.219 1.00 89.00 97 SER A O 1
ATOM 764 N N . TYR A 1 98 ? -2.373 4.240 -25.322 1.00 90.38 98 TYR A N 1
ATOM 765 C CA . TYR A 1 98 ? -3.676 4.088 -25.968 1.00 90.38 98 TYR A CA 1
ATOM 766 C C . TYR A 1 98 ? -4.136 5.390 -26.632 1.00 90.38 98 TYR A C 1
ATOM 768 O O . TYR A 1 98 ? -4.582 5.368 -27.775 1.00 90.38 98 TYR A O 1
ATOM 776 N N . MET A 1 99 ? -3.976 6.532 -25.954 1.00 88.81 99 MET A N 1
ATOM 777 C CA . MET A 1 99 ? -4.332 7.843 -26.511 1.00 88.81 99 MET A CA 1
ATOM 778 C C . MET A 1 99 ? -3.500 8.217 -27.746 1.00 88.81 99 MET A C 1
ATOM 780 O O . MET A 1 99 ? -4.012 8.896 -28.629 1.00 88.81 99 MET A O 1
ATOM 784 N N . LEU A 1 100 ? -2.236 7.787 -27.813 1.00 90.88 100 LEU A N 1
ATOM 785 C CA . LEU A 1 100 ? -1.321 8.127 -28.909 1.00 90.88 100 LEU A CA 1
ATOM 786 C C . LEU A 1 100 ? -1.380 7.150 -30.089 1.00 90.88 100 LEU A C 1
ATOM 788 O O . LEU A 1 100 ? -1.225 7.563 -31.233 1.00 90.88 100 LEU A O 1
ATOM 792 N N . THR A 1 101 ? -1.555 5.856 -29.820 1.00 90.50 101 THR A N 1
ATOM 793 C CA . THR A 1 101 ? -1.368 4.785 -30.818 1.00 90.50 101 THR A CA 1
ATOM 794 C C . THR A 1 101 ? -2.618 3.943 -31.063 1.00 90.50 101 THR A C 1
ATOM 796 O O . THR A 1 101 ? -2.632 3.137 -31.988 1.00 90.50 101 THR A O 1
ATOM 799 N N . GLY A 1 102 ? -3.652 4.073 -30.225 1.00 86.19 102 GLY A N 1
ATOM 800 C CA . GLY A 1 102 ? -4.810 3.173 -30.207 1.00 86.19 102 GLY A CA 1
ATOM 801 C C . GLY A 1 102 ? -4.538 1.806 -29.564 1.00 86.19 102 GLY A C 1
ATOM 802 O O . GLY A 1 102 ? -5.479 1.063 -29.295 1.00 86.19 102 GLY A O 1
ATOM 803 N N . TYR A 1 103 ? -3.277 1.480 -29.257 1.00 84.06 103 TYR A N 1
ATOM 804 C CA . TYR A 1 103 ? -2.879 0.255 -28.567 1.00 84.06 103 TYR A CA 1
ATOM 805 C C . TYR A 1 103 ? -2.542 0.541 -27.099 1.00 84.06 103 TYR A C 1
ATOM 807 O O . TYR A 1 103 ? -1.736 1.420 -26.780 1.00 84.06 103 TYR A O 1
ATOM 815 N N . GLY A 1 104 ? -3.146 -0.225 -26.187 1.00 85.62 104 GLY A N 1
ATOM 816 C CA . GLY A 1 104 ? -2.922 -0.099 -24.747 1.00 85.62 104 GLY A CA 1
ATOM 817 C C . GLY A 1 104 ? -4.208 -0.224 -23.939 1.00 85.62 104 GLY A C 1
ATOM 818 O O . GLY A 1 104 ? -5.127 -0.946 -24.323 1.00 85.62 104 GLY A O 1
ATOM 819 N N . LEU A 1 105 ? -4.264 0.479 -22.807 1.00 86.31 105 LEU A N 1
ATOM 820 C CA . LEU A 1 105 ? -5.407 0.437 -21.902 1.00 86.31 105 LEU A CA 1
ATOM 821 C C . LEU A 1 105 ? -6.355 1.618 -22.173 1.00 86.31 105 LEU A C 1
ATOM 823 O O . LEU A 1 105 ? -5.939 2.768 -22.006 1.00 86.31 105 LEU A O 1
ATOM 827 N N . PRO A 1 106 ? -7.624 1.380 -22.550 1.00 89.81 106 PRO A N 1
ATOM 828 C CA . PRO A 1 106 ? -8.560 2.469 -22.780 1.00 89.81 106 PRO A CA 1
ATOM 829 C C . PRO A 1 106 ? -8.865 3.221 -21.472 1.00 89.81 106 PRO A C 1
ATOM 831 O O . PRO A 1 106 ? -8.991 2.589 -20.417 1.00 89.81 106 PRO A O 1
ATOM 834 N N . PRO A 1 107 ? -9.095 4.549 -21.520 1.00 87.38 107 PRO A N 1
ATOM 835 C CA . PRO A 1 107 ? -9.435 5.346 -20.336 1.00 87.38 107 PRO A CA 1
ATOM 836 C C . PRO A 1 107 ? -10.666 4.832 -19.577 1.00 87.38 107 PRO A C 1
ATOM 838 O O . PRO A 1 107 ? -10.752 4.959 -18.359 1.00 87.38 107 PRO A O 1
ATOM 841 N N . VAL A 1 108 ? -11.611 4.202 -20.281 1.00 88.94 108 VAL A N 1
ATOM 842 C CA . VAL A 1 108 ? -12.792 3.583 -19.662 1.00 88.94 108 VAL A CA 1
ATOM 843 C C . VAL A 1 108 ? -12.399 2.412 -18.757 1.00 88.94 108 VAL A C 1
ATOM 845 O O . VAL A 1 108 ? -12.921 2.299 -17.651 1.00 88.94 108 VAL A O 1
ATOM 848 N N . ALA A 1 109 ? -11.443 1.574 -19.172 1.00 87.06 109 ALA A N 1
ATOM 849 C CA . ALA A 1 109 ? -10.970 0.458 -18.354 1.00 87.06 109 ALA A CA 1
ATOM 850 C C . ALA A 1 109 ? -10.234 0.949 -17.098 1.00 87.06 109 ALA A C 1
ATOM 852 O O . ALA A 1 109 ? -10.448 0.397 -16.017 1.00 87.06 109 ALA A O 1
ATOM 853 N N . LEU A 1 110 ? -9.445 2.029 -17.206 1.00 85.19 110 LEU A N 1
ATOM 854 C CA . LEU A 1 110 ? -8.899 2.713 -16.028 1.00 85.19 110 LEU A CA 1
ATOM 855 C C . LEU A 1 110 ? -10.006 3.177 -15.079 1.00 85.19 110 LEU A C 1
ATOM 857 O O . LEU A 1 110 ? -9.897 2.976 -13.872 1.00 85.19 110 LEU A O 1
ATOM 861 N N . GLY A 1 111 ? -11.044 3.820 -15.622 1.00 87.31 111 GLY A N 1
ATOM 862 C CA . GLY A 1 111 ? -12.160 4.348 -14.843 1.00 87.31 111 GLY A CA 1
ATOM 863 C C . GLY A 1 111 ? -12.884 3.250 -14.069 1.00 87.31 111 GLY A C 1
ATOM 864 O O . GLY A 1 111 ? -13.102 3.389 -12.868 1.00 87.31 111 GLY A O 1
ATOM 865 N N . ILE A 1 112 ? -13.181 2.125 -14.728 1.00 90.25 112 ILE A N 1
ATOM 866 C CA . ILE A 1 112 ? -13.814 0.954 -14.102 1.00 90.25 112 ILE A CA 1
ATOM 867 C C . ILE A 1 112 ? -12.913 0.363 -13.013 1.00 90.25 112 ILE A C 1
ATOM 86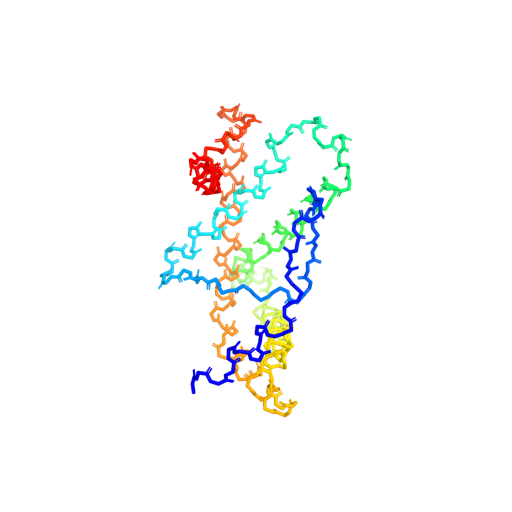9 O O . ILE A 1 112 ? -13.393 0.071 -11.915 1.00 90.25 112 ILE A O 1
ATOM 873 N N . PHE A 1 113 ? -11.614 0.213 -13.285 1.00 89.19 113 PHE A N 1
ATOM 874 C CA . PHE A 1 113 ? -10.656 -0.292 -12.303 1.00 89.19 113 PHE A CA 1
ATOM 875 C C . PHE A 1 113 ? -10.583 0.617 -11.071 1.00 89.19 113 PHE A C 1
ATOM 877 O O . PHE A 1 113 ? -10.768 0.146 -9.951 1.00 89.19 113 PHE A O 1
ATOM 884 N N . ALA A 1 114 ? -10.371 1.920 -11.271 1.00 86.31 114 ALA A N 1
ATOM 885 C CA . ALA A 1 114 ? -10.257 2.888 -10.186 1.00 86.31 114 ALA A CA 1
ATOM 886 C C . ALA A 1 114 ? -11.549 2.968 -9.362 1.00 86.31 114 ALA A C 1
ATOM 888 O O . ALA A 1 114 ? -11.489 2.993 -8.136 1.00 86.31 114 ALA A O 1
ATOM 889 N N . ALA A 1 115 ? -12.718 2.949 -10.011 1.00 90.00 115 ALA A N 1
ATOM 890 C CA . ALA A 1 115 ? -14.007 2.941 -9.324 1.00 90.00 115 ALA A CA 1
ATOM 891 C C . ALA A 1 115 ? -14.207 1.669 -8.486 1.00 90.00 115 ALA A C 1
ATOM 893 O O . ALA A 1 115 ? -14.632 1.755 -7.334 1.00 90.00 115 ALA A O 1
ATOM 894 N N . SER A 1 116 ? -13.863 0.501 -9.035 1.00 91.19 116 SER A N 1
ATOM 895 C CA . SER A 1 116 ? -13.979 -0.783 -8.331 1.00 91.19 116 SER A CA 1
ATOM 896 C C . SER A 1 116 ? -13.031 -0.853 -7.133 1.00 91.19 116 SER A C 1
ATOM 898 O O . SER A 1 116 ? -13.429 -1.240 -6.036 1.00 91.19 116 SER A O 1
ATOM 900 N N . ASP A 1 117 ? -11.784 -0.425 -7.319 1.00 89.06 117 ASP A N 1
ATOM 901 C CA . ASP A 1 117 ? -10.770 -0.418 -6.271 1.00 89.06 117 ASP A CA 1
ATOM 902 C C . ASP A 1 117 ? -11.104 0.593 -5.158 1.00 89.06 117 ASP A C 1
ATOM 904 O O . ASP A 1 117 ? -11.010 0.259 -3.974 1.00 89.06 117 ASP A O 1
ATOM 908 N N . LEU A 1 118 ? -11.607 1.784 -5.509 1.00 90.62 118 LEU A N 1
ATOM 909 C CA . LEU A 1 118 ? -12.156 2.739 -4.542 1.00 90.62 118 LEU A CA 1
ATOM 910 C C . LEU A 1 118 ? -13.356 2.152 -3.792 1.00 90.62 118 LEU A C 1
ATOM 912 O O . LEU A 1 118 ? -13.428 2.278 -2.574 1.00 90.62 118 LEU A O 1
ATOM 916 N N . ALA A 1 119 ? -14.285 1.476 -4.468 1.00 91.19 119 ALA A N 1
ATOM 917 C CA . ALA A 1 119 ? -15.434 0.869 -3.800 1.00 91.19 119 ALA A CA 1
ATOM 918 C C . ALA A 1 119 ? -14.997 -0.169 -2.751 1.00 91.19 119 ALA A C 1
ATOM 920 O O . ALA A 1 119 ? -15.493 -0.154 -1.619 1.00 91.19 119 ALA A O 1
ATOM 921 N N . ILE A 1 120 ? -14.024 -1.023 -3.086 1.00 92.00 120 ILE A N 1
ATOM 922 C CA . ILE A 1 120 ? -13.469 -2.021 -2.162 1.00 92.00 120 ILE A CA 1
ATOM 923 C C . ILE A 1 120 ? -12.757 -1.334 -0.991 1.00 92.00 120 ILE A C 1
ATOM 925 O O . ILE A 1 120 ? -13.067 -1.618 0.168 1.00 92.00 120 ILE A O 1
ATOM 929 N N . GLN A 1 121 ? -11.846 -0.395 -1.264 1.00 89.94 121 GLN A N 1
ATOM 930 C CA . GLN A 1 121 ? -11.108 0.321 -0.218 1.00 89.94 121 GLN A CA 1
ATOM 931 C C . GLN A 1 121 ? -12.037 1.108 0.711 1.00 89.94 121 GLN A C 1
ATOM 933 O O . GLN A 1 121 ? -11.911 1.023 1.933 1.00 89.94 121 GLN A O 1
ATOM 938 N N . GLY A 1 122 ? -12.996 1.840 0.145 1.00 91.44 122 GLY A N 1
ATOM 939 C CA . GLY A 1 122 ? -13.986 2.605 0.896 1.00 91.44 122 GLY A CA 1
ATOM 940 C C 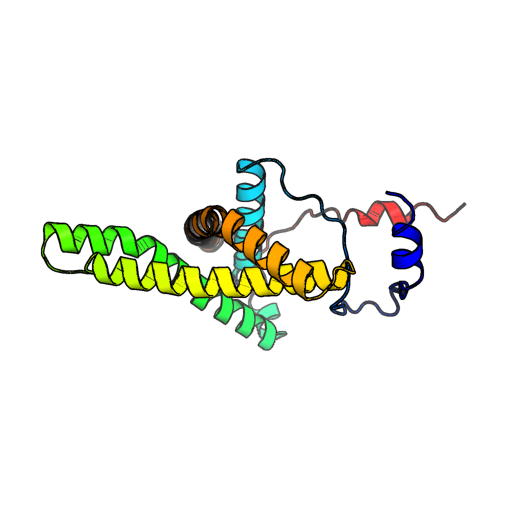. GLY A 1 122 ? -14.842 1.714 1.788 1.00 91.44 122 GLY A C 1
ATOM 941 O O . GLY A 1 122 ? -15.081 2.054 2.946 1.00 91.44 122 GLY A O 1
ATOM 942 N N . SER A 1 123 ? -15.233 0.539 1.289 1.00 91.44 123 SER A N 1
ATOM 943 C CA . SER A 1 123 ? -15.988 -0.450 2.065 1.00 91.44 123 SER A CA 1
ATOM 944 C C . SER A 1 123 ? -15.169 -0.989 3.238 1.00 91.44 123 SER A C 1
ATOM 946 O O . SER A 1 123 ? -15.650 -1.004 4.372 1.00 91.44 123 SER A O 1
ATOM 948 N N . LEU A 1 124 ? -13.911 -1.374 3.002 1.00 92.56 124 LEU A N 1
ATOM 949 C CA . LEU A 1 124 ? -13.014 -1.871 4.050 1.00 92.56 124 LEU A CA 1
ATOM 950 C C . LEU A 1 124 ? -12.734 -0.806 5.114 1.00 92.56 124 LEU A C 1
ATOM 952 O O . LEU A 1 124 ? -12.806 -1.094 6.310 1.00 92.56 124 LEU A O 1
ATOM 956 N N . LEU A 1 125 ? -12.482 0.433 4.692 1.00 91.94 125 LEU A N 1
ATOM 957 C CA . LEU A 1 125 ? -12.274 1.569 5.584 1.00 91.94 125 LEU A CA 1
ATOM 958 C C . LEU A 1 125 ? -13.535 1.886 6.397 1.00 91.94 125 LEU A C 1
ATOM 960 O O . LEU A 1 125 ? -13.453 2.125 7.601 1.00 91.94 125 LEU A O 1
ATOM 964 N N . GLY A 1 126 ? -14.710 1.819 5.768 1.00 91.88 126 GLY A N 1
ATOM 965 C CA . GLY A 1 126 ? -15.999 1.967 6.439 1.00 91.88 126 GLY A CA 1
ATOM 966 C C . GLY A 1 126 ? -16.213 0.903 7.515 1.00 91.88 126 GLY A C 1
ATOM 967 O O . GLY A 1 126 ? -16.596 1.235 8.637 1.00 91.88 126 GLY A O 1
ATOM 968 N N . VAL A 1 127 ? -15.897 -0.363 7.218 1.00 92.50 127 VAL A N 1
ATOM 969 C CA . VAL A 1 127 ? -15.967 -1.469 8.188 1.00 92.50 127 VAL A CA 1
ATOM 970 C C . VAL A 1 127 ? -14.954 -1.285 9.322 1.00 92.50 127 VAL A C 1
ATOM 972 O O . VAL A 1 127 ? -15.298 -1.503 10.486 1.00 92.50 127 VAL A O 1
ATOM 975 N N . ALA A 1 128 ? -13.725 -0.864 9.018 1.00 88.94 128 ALA A N 1
ATOM 976 C CA . ALA A 1 128 ? -12.694 -0.608 10.021 1.00 88.94 128 ALA A CA 1
ATOM 977 C C . ALA A 1 128 ? -13.103 0.527 10.976 1.00 88.94 128 ALA A C 1
ATOM 979 O O . ALA A 1 128 ? -13.083 0.345 12.196 1.00 88.94 128 ALA A O 1
ATOM 980 N N . ASN A 1 129 ? -13.570 1.657 10.437 1.00 89.69 129 ASN A N 1
ATOM 981 C CA . ASN A 1 129 ? -14.047 2.785 11.238 1.00 89.69 129 ASN A CA 1
ATOM 982 C C . ASN A 1 129 ? -15.316 2.429 12.020 1.00 89.69 129 ASN A C 1
ATOM 984 O O . ASN A 1 129 ? -15.443 2.797 13.186 1.00 89.69 129 ASN A O 1
ATOM 988 N N . TYR A 1 130 ? -16.231 1.650 11.436 1.00 90.50 130 TYR A N 1
ATOM 989 C CA . TYR A 1 130 ? -17.387 1.118 12.155 1.00 90.50 130 TYR A CA 1
ATOM 990 C C . TYR A 1 130 ? -16.951 0.317 13.388 1.00 90.50 130 TYR A C 1
ATOM 992 O O . TYR A 1 130 ? -17.412 0.597 14.495 1.00 90.50 130 TYR A O 1
ATOM 1000 N N . LYS A 1 131 ? -16.030 -0.644 13.225 1.00 88.50 131 LYS A N 1
ATOM 1001 C CA . LYS A 1 131 ? -15.509 -1.451 14.341 1.00 88.50 131 LYS A CA 1
ATOM 1002 C C . LYS A 1 131 ? -14.830 -0.577 15.395 1.00 88.50 131 LYS A C 1
ATOM 1004 O O . LYS A 1 131 ? -15.131 -0.728 16.577 1.00 88.50 131 LYS A O 1
ATOM 1009 N N . LYS A 1 132 ? -14.000 0.383 14.976 1.00 86.75 132 LYS A N 1
ATOM 1010 C CA . LYS A 1 132 ? -13.373 1.373 15.864 1.00 86.75 132 LYS A CA 1
ATOM 1011 C C . LYS A 1 132 ? -14.418 2.108 16.709 1.00 86.75 132 LYS A C 1
ATOM 1013 O O . LYS A 1 132 ? -14.327 2.107 17.932 1.00 86.75 132 LYS A O 1
ATOM 1018 N N . HIS A 1 133 ? -15.452 2.680 16.091 1.00 85.69 133 HIS A N 1
ATOM 1019 C CA . HIS A 1 133 ? -16.492 3.427 16.813 1.00 85.69 133 HIS A CA 1
ATOM 1020 C C . HIS A 1 133 ? -17.370 2.538 17.701 1.00 85.69 133 HIS A C 1
ATOM 1022 O O . HIS A 1 133 ? -17.835 2.986 18.750 1.00 85.69 133 HIS A O 1
ATOM 1028 N N . ARG A 1 134 ? -17.562 1.265 17.334 1.00 88.12 134 ARG A N 1
ATOM 1029 C CA . ARG A 1 134 ? -18.216 0.271 18.199 1.00 88.12 134 ARG A CA 1
ATOM 1030 C C . ARG A 1 134 ? -17.400 -0.025 19.457 1.00 88.12 134 ARG A C 1
ATOM 1032 O O . ARG A 1 134 ? -17.996 -0.093 20.527 1.00 88.12 134 ARG A O 1
ATOM 1039 N N . ILE A 1 135 ? -16.077 -0.150 19.340 1.00 83.94 135 ILE A N 1
ATOM 1040 C CA . ILE A 1 135 ? -15.163 -0.333 20.483 1.00 83.94 135 ILE A CA 1
ATOM 1041 C C . ILE A 1 135 ? -15.156 0.916 21.377 1.00 83.94 135 ILE A C 1
ATOM 1043 O O . ILE A 1 135 ? -15.138 0.803 22.597 1.00 83.94 135 ILE A O 1
ATOM 1047 N N . LEU A 1 136 ? -15.282 2.109 20.788 1.00 81.94 136 LEU A N 1
ATOM 1048 C CA . LEU A 1 136 ? -15.416 3.380 21.516 1.00 81.94 136 LEU A CA 1
ATOM 1049 C C . LEU A 1 136 ? -16.811 3.605 22.145 1.00 81.94 136 LEU A C 1
ATOM 1051 O O . LEU A 1 136 ? -17.100 4.701 22.626 1.00 81.94 136 LEU A O 1
ATOM 1055 N N . GLY A 1 137 ? -17.695 2.602 22.127 1.00 86.50 137 GLY A N 1
ATOM 1056 C CA . GLY A 1 137 ? -18.992 2.637 22.811 1.00 86.50 137 GLY A CA 1
ATOM 1057 C C . GLY A 1 137 ? -20.121 3.350 22.058 1.00 86.50 137 GLY A C 1
ATOM 1058 O O . GLY A 1 137 ? -21.173 3.605 22.640 1.00 86.50 137 GLY A O 1
ATOM 1059 N N . LYS A 1 138 ? -19.960 3.680 20.768 1.00 86.81 138 LYS A N 1
ATOM 1060 C CA . LYS A 1 138 ? -21.034 4.308 19.975 1.00 86.81 138 LYS A CA 1
ATOM 1061 C C . LYS A 1 138 ? -22.131 3.308 19.600 1.00 86.81 138 LYS A C 1
ATOM 1063 O O . LYS A 1 138 ? -21.871 2.133 19.315 1.00 86.81 138 LYS A O 1
ATOM 1068 N N . ASN A 1 139 ? -23.370 3.792 19.513 1.00 93.31 139 ASN A N 1
ATOM 1069 C CA . ASN A 1 139 ? -24.516 3.014 19.036 1.00 93.31 139 ASN A CA 1
ATOM 1070 C C . ASN A 1 139 ? -24.313 2.536 17.591 1.00 93.31 139 ASN A C 1
ATOM 1072 O O . ASN A 1 139 ? -23.630 3.189 16.808 1.00 93.31 139 ASN A O 1
ATOM 1076 N N . LYS A 1 140 ? -24.919 1.401 17.206 1.00 92.12 140 LYS A N 1
ATOM 1077 C CA . LYS A 1 140 ? -24.702 0.774 15.882 1.00 92.12 140 LYS A CA 1
ATOM 1078 C C . LYS A 1 140 ? -24.971 1.729 14.711 1.00 92.12 140 LYS A C 1
ATOM 1080 O O . LYS A 1 140 ? -24.185 1.756 13.769 1.00 92.12 140 LYS A O 1
ATOM 1085 N N . LYS A 1 141 ? -26.055 2.511 14.785 1.00 93.25 141 LYS A N 1
ATOM 1086 C CA . LYS A 1 141 ? -26.435 3.482 13.745 1.00 93.25 141 LYS A CA 1
ATOM 1087 C C . LYS A 1 141 ? -25.426 4.631 13.649 1.00 93.25 141 LYS A C 1
ATOM 1089 O O . LYS A 1 141 ? -24.984 4.959 12.552 1.00 93.25 141 LYS A O 1
ATOM 1094 N N . ASP A 1 142 ? -25.006 5.172 14.789 1.00 91.06 142 ASP A N 1
ATOM 1095 C CA . ASP A 1 142 ? -24.038 6.272 14.839 1.00 91.06 142 ASP A CA 1
ATOM 1096 C C . ASP A 1 142 ? -22.648 5.818 14.39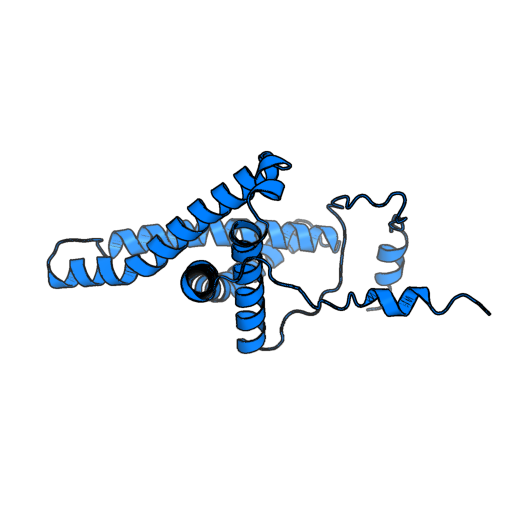7 1.00 91.06 142 ASP A C 1
ATOM 1098 O O . ASP A 1 142 ? -22.010 6.492 13.597 1.00 91.06 142 ASP A O 1
ATOM 1102 N N . ALA A 1 143 ? -22.203 4.641 14.844 1.00 90.62 143 ALA A N 1
ATOM 1103 C CA . ALA A 1 143 ? -20.933 4.053 14.433 1.00 90.62 143 ALA A CA 1
ATOM 1104 C C . ALA A 1 143 ? -20.874 3.828 12.916 1.00 90.62 143 ALA A C 1
ATOM 1106 O O . ALA A 1 143 ? -19.842 4.086 12.302 1.00 90.62 143 ALA A O 1
ATOM 1107 N N . LEU A 1 144 ? -21.978 3.384 12.301 1.00 93.44 144 LEU A N 1
ATOM 1108 C CA . LEU A 1 144 ? -22.050 3.198 10.851 1.00 93.44 144 LEU A CA 1
ATOM 1109 C C . LEU A 1 144 ? -22.029 4.541 10.119 1.00 93.44 144 LEU A C 1
ATOM 1111 O O . LEU A 1 144 ? -21.235 4.723 9.201 1.00 93.44 144 LEU A O 1
ATOM 1115 N N . LYS A 1 145 ? -22.855 5.502 10.549 1.00 94.06 145 LYS A N 1
ATOM 1116 C CA . LYS A 1 145 ? -22.924 6.835 9.934 1.00 94.06 145 LYS A CA 1
ATOM 1117 C C . LYS A 1 145 ? -21.578 7.557 10.001 1.00 94.06 145 LYS A C 1
ATOM 1119 O O . LYS A 1 145 ? -21.130 8.112 9.001 1.00 94.06 145 LYS A O 1
ATOM 1124 N N . ILE A 1 146 ? -20.932 7.538 11.168 1.00 91.06 146 ILE A N 1
ATOM 1125 C CA . ILE A 1 146 ? -19.616 8.149 11.370 1.00 91.06 146 ILE A CA 1
ATOM 1126 C C . ILE A 1 146 ? -18.561 7.380 10.573 1.00 91.06 146 ILE A C 1
ATOM 1128 O O . ILE A 1 146 ? -17.779 8.005 9.866 1.00 91.06 146 ILE A O 1
ATOM 1132 N N . GLY A 1 147 ? -18.580 6.044 10.608 1.00 90.69 147 GLY A N 1
ATOM 1133 C CA . GLY A 1 147 ? -17.611 5.219 9.889 1.00 90.69 147 GLY A CA 1
ATOM 1134 C C . GLY A 1 147 ? -17.642 5.421 8.374 1.00 90.69 147 GLY A C 1
ATOM 1135 O O . GLY A 1 147 ? -16.587 5.575 7.763 1.00 90.69 147 GLY A O 1
ATOM 1136 N N . VAL A 1 148 ? -18.837 5.500 7.776 1.00 92.56 148 VAL A N 1
ATOM 1137 C CA . VAL A 1 148 ? -19.015 5.797 6.344 1.00 92.56 148 VAL A CA 1
ATOM 1138 C C . VAL A 1 148 ? -18.588 7.228 6.018 1.00 92.56 148 VAL A C 1
ATOM 1140 O O . VAL A 1 148 ? -17.896 7.443 5.025 1.00 92.56 148 VAL A O 1
ATOM 1143 N N . LYS A 1 149 ? -18.944 8.211 6.858 1.00 92.88 149 LYS A N 1
ATOM 1144 C CA . LYS A 1 149 ? -18.525 9.608 6.666 1.00 92.88 149 LYS A CA 1
ATOM 1145 C C . LYS A 1 149 ? -17.001 9.748 6.707 1.00 92.88 149 LYS A C 1
ATOM 1147 O O . LYS A 1 149 ? -16.427 10.362 5.813 1.00 92.88 149 LYS A O 1
ATOM 1152 N N . GLU A 1 150 ? -16.351 9.164 7.710 1.00 90.69 150 GLU A N 1
ATOM 1153 C CA . GLU A 1 150 ? -14.890 9.159 7.828 1.00 90.69 150 GLU A CA 1
ATOM 1154 C C . GLU A 1 150 ? -14.244 8.405 6.664 1.00 90.69 150 GLU A C 1
ATOM 1156 O O . GLU A 1 150 ? -13.220 8.848 6.150 1.00 90.69 150 GLU A O 1
ATOM 1161 N N . ALA A 1 151 ? -14.839 7.302 6.199 1.00 91.94 151 ALA A N 1
ATOM 1162 C CA . ALA A 1 151 ? -14.331 6.597 5.030 1.00 91.94 151 ALA A CA 1
ATOM 1163 C C . ALA A 1 151 ? -14.380 7.480 3.775 1.00 91.94 151 ALA A C 1
ATOM 1165 O O . ALA A 1 151 ? -13.366 7.629 3.100 1.00 91.94 151 ALA A O 1
ATOM 1166 N N . ALA A 1 152 ? -15.511 8.138 3.510 1.00 90.56 152 ALA A N 1
ATOM 1167 C CA . ALA A 1 152 ? -15.670 9.033 2.365 1.00 90.56 152 ALA A CA 1
ATOM 1168 C C . ALA A 1 152 ? -14.706 10.233 2.403 1.00 90.56 152 ALA A C 1
ATOM 1170 O O . ALA A 1 152 ? -14.178 10.631 1.370 1.00 90.56 152 ALA A O 1
ATOM 1171 N N . GLN A 1 153 ? -14.440 10.790 3.588 1.00 90.75 153 GLN A N 1
ATOM 1172 C CA . GLN A 1 153 ? -13.511 11.915 3.748 1.00 90.75 153 GLN A CA 1
ATOM 1173 C C . GLN A 1 153 ? -12.044 11.511 3.544 1.00 90.75 153 GLN A C 1
ATOM 1175 O O . GLN A 1 153 ? -11.253 12.308 3.045 1.00 90.75 153 GLN A O 1
ATOM 1180 N N . ASN A 1 154 ? -11.680 10.281 3.912 1.00 88.31 154 ASN A N 1
ATOM 1181 C CA . ASN A 1 154 ? -10.290 9.828 3.895 1.00 88.31 154 ASN A CA 1
ATOM 1182 C C . ASN A 1 154 ? -9.916 9.015 2.651 1.00 88.31 154 ASN A C 1
ATOM 1184 O O . ASN A 1 154 ? -8.729 8.815 2.401 1.00 88.31 154 ASN A O 1
ATOM 1188 N N . ILE A 1 155 ? -10.888 8.557 1.857 1.00 90.44 155 ILE A N 1
ATOM 1189 C CA . ILE A 1 155 ? -10.621 7.643 0.743 1.00 90.44 155 ILE A CA 1
ATOM 1190 C C . ILE A 1 155 ? -9.696 8.244 -0.320 1.00 90.44 155 ILE A C 1
ATOM 1192 O O . ILE A 1 155 ? -8.762 7.577 -0.752 1.00 90.44 155 ILE A O 1
ATOM 1196 N N . LEU A 1 156 ? -9.899 9.508 -0.706 1.00 86.81 156 LEU A N 1
ATOM 1197 C CA . LEU A 1 156 ? -9.076 10.164 -1.726 1.00 86.81 156 LEU A CA 1
ATOM 1198 C C . LEU A 1 156 ? -7.634 10.403 -1.240 1.00 86.81 156 LEU A C 1
ATOM 1200 O O . LEU A 1 156 ? -6.710 9.996 -1.949 1.00 86.81 156 LEU A O 1
ATOM 1204 N N . PRO A 1 157 ? -7.396 10.974 -0.037 1.00 86.38 157 PRO A N 1
ATOM 1205 C CA . PRO A 1 157 ? -6.050 11.046 0.533 1.00 86.38 157 PRO A CA 1
ATOM 1206 C C . PRO A 1 157 ? -5.356 9.683 0.632 1.00 86.38 157 PRO A C 1
ATOM 1208 O O . PRO A 1 157 ? -4.188 9.562 0.265 1.00 86.38 157 PRO A O 1
ATOM 1211 N N . LEU A 1 158 ? -6.070 8.643 1.078 1.00 85.56 158 LEU A N 1
ATOM 1212 C CA . LEU A 1 158 ? -5.522 7.287 1.188 1.00 85.56 158 LEU A CA 1
ATOM 1213 C C . LEU A 1 158 ? -5.175 6.693 -0.178 1.00 85.56 158 LEU A C 1
ATOM 1215 O O . LEU A 1 158 ? -4.125 6.069 -0.329 1.00 85.56 158 LEU A O 1
ATOM 1219 N N . TYR A 1 159 ? -6.007 6.936 -1.188 1.00 85.62 159 TYR A N 1
ATOM 1220 C CA . TYR A 1 159 ? -5.736 6.510 -2.555 1.00 85.62 159 TYR A CA 1
ATOM 1221 C C . TYR A 1 159 ? -4.479 7.193 -3.117 1.00 85.62 159 TYR A C 1
ATOM 1223 O O . TYR A 1 159 ? -3.616 6.534 -3.698 1.00 85.62 159 TYR A O 1
ATOM 1231 N N . GLY A 1 160 ? -4.315 8.497 -2.869 1.00 84.88 160 GLY A N 1
ATOM 1232 C CA . GLY A 1 160 ? -3.090 9.227 -3.211 1.00 84.88 160 GLY A CA 1
ATOM 1233 C C . GLY A 1 160 ? -1.851 8.663 -2.504 1.00 84.88 160 GLY A C 1
ATOM 1234 O O . GLY A 1 160 ? -0.823 8.421 -3.141 1.00 84.88 160 GLY A O 1
ATOM 1235 N N . LEU A 1 161 ? -1.961 8.366 -1.205 1.00 85.56 161 LEU A N 1
ATOM 1236 C CA . LEU A 1 161 ? -0.890 7.727 -0.434 1.00 85.56 161 LEU A CA 1
ATOM 1237 C C . LEU A 1 161 ? -0.544 6.329 -0.955 1.00 85.56 161 LEU A C 1
ATOM 1239 O O . LEU A 1 161 ? 0.627 5.957 -0.937 1.00 85.56 161 LEU A O 1
ATOM 1243 N N . ARG A 1 162 ? -1.516 5.565 -1.465 1.00 84.62 162 ARG A N 1
ATOM 1244 C CA . ARG A 1 162 ? -1.269 4.247 -2.069 1.00 84.62 162 ARG A CA 1
ATOM 1245 C C . ARG A 1 162 ? -0.386 4.351 -3.310 1.00 84.62 162 ARG A C 1
ATOM 1247 O O . ARG A 1 162 ? 0.546 3.561 -3.455 1.00 84.62 162 ARG A O 1
ATOM 1254 N N . ILE A 1 163 ? -0.635 5.338 -4.170 1.00 82.50 163 ILE A N 1
ATOM 1255 C CA . ILE A 1 163 ? 0.209 5.604 -5.343 1.00 82.50 163 ILE A CA 1
ATOM 1256 C C . ILE A 1 163 ? 1.618 6.002 -4.888 1.00 82.50 163 ILE A C 1
ATOM 1258 O O . ILE A 1 163 ? 2.606 5.434 -5.353 1.00 82.50 163 ILE A O 1
ATOM 1262 N N . ALA A 1 164 ? 1.728 6.920 -3.924 1.00 83.69 164 ALA A N 1
ATOM 1263 C CA . ALA A 1 164 ? 3.020 7.332 -3.378 1.00 83.69 164 ALA A CA 1
ATOM 1264 C C . ALA A 1 164 ? 3.789 6.151 -2.749 1.00 83.69 164 ALA A C 1
ATOM 1266 O O . ALA A 1 164 ? 4.997 6.011 -2.953 1.00 83.69 164 ALA A O 1
ATOM 1267 N N . ASN A 1 165 ? 3.087 5.264 -2.037 1.00 85.38 165 ASN A N 1
ATOM 1268 C CA . ASN A 1 165 ? 3.646 4.045 -1.467 1.00 85.38 165 ASN A CA 1
ATOM 1269 C C . ASN A 1 165 ?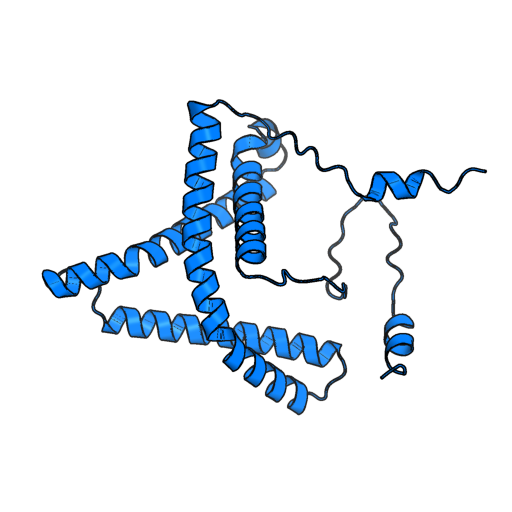 4.147 3.081 -2.551 1.00 85.38 165 ASN A C 1
ATOM 1271 O O . ASN A 1 165 ? 5.236 2.539 -2.400 1.00 85.38 165 ASN A O 1
ATOM 1275 N N . ALA A 1 166 ? 3.417 2.908 -3.658 1.00 85.56 166 ALA A N 1
ATOM 1276 C CA . ALA A 1 166 ? 3.861 2.077 -4.780 1.00 85.56 166 ALA A CA 1
ATOM 1277 C C . ALA A 1 166 ? 5.221 2.547 -5.330 1.00 85.56 166 ALA A C 1
ATOM 1279 O O . ALA A 1 166 ? 6.143 1.742 -5.481 1.00 85.56 166 ALA A O 1
ATOM 1280 N N . PHE A 1 167 ? 5.396 3.857 -5.531 1.00 83.38 167 PHE A N 1
ATOM 1281 C CA . PHE A 1 167 ? 6.686 4.419 -5.946 1.00 83.38 167 PHE A CA 1
ATOM 1282 C C . PHE A 1 167 ? 7.784 4.217 -4.895 1.00 83.38 167 PHE A C 1
ATOM 1284 O O . PHE A 1 167 ? 8.895 3.810 -5.240 1.00 83.38 167 PHE A O 1
ATOM 1291 N N . GLN A 1 168 ? 7.494 4.459 -3.611 1.00 84.81 168 GLN A N 1
ATOM 1292 C CA . GLN A 1 168 ? 8.464 4.221 -2.533 1.00 84.81 168 GLN A CA 1
ATOM 1293 C C . GLN A 1 168 ? 8.855 2.744 -2.427 1.00 84.81 168 GLN A C 1
ATOM 1295 O O . GLN A 1 168 ? 10.019 2.431 -2.180 1.00 84.81 168 GLN A O 1
ATOM 1300 N N . PHE A 1 169 ? 7.915 1.829 -2.643 1.00 85.81 169 PHE A N 1
ATOM 1301 C CA . PHE A 1 169 ? 8.157 0.394 -2.614 1.00 85.81 169 PHE A CA 1
ATOM 1302 C C . PHE A 1 169 ? 9.125 -0.031 -3.725 1.00 85.81 169 PHE A C 1
ATOM 1304 O O . PHE A 1 169 ? 10.110 -0.716 -3.449 1.00 85.81 169 PHE A O 1
ATOM 1311 N N . VAL A 1 170 ? 8.905 0.435 -4.961 1.00 84.00 170 VAL A N 1
ATOM 1312 C CA . VAL A 1 170 ? 9.809 0.178 -6.099 1.00 84.00 170 VAL A CA 1
ATOM 1313 C C . VAL A 1 170 ? 11.181 0.819 -5.873 1.00 84.00 170 VAL A C 1
ATOM 1315 O O . VAL A 1 170 ? 12.209 0.174 -6.082 1.00 84.00 170 VAL A O 1
ATOM 1318 N N . LYS A 1 171 ? 11.219 2.065 -5.386 1.00 85.81 171 LYS A N 1
ATOM 1319 C CA . LYS A 1 171 ? 12.466 2.780 -5.076 1.00 85.81 171 LYS A CA 1
ATOM 1320 C C . LYS A 1 171 ? 13.304 2.042 -4.028 1.00 85.81 171 LYS A C 1
ATOM 1322 O O . LYS A 1 171 ? 14.484 1.782 -4.251 1.00 85.81 171 LYS A O 1
ATOM 1327 N N . THR A 1 172 ? 12.705 1.701 -2.888 1.00 84.75 172 THR A N 1
ATOM 1328 C CA . THR A 1 172 ? 13.394 1.005 -1.784 1.00 84.75 172 THR A CA 1
ATOM 1329 C C . THR A 1 172 ? 13.825 -0.403 -2.179 1.00 84.75 172 THR A C 1
ATOM 1331 O O . THR A 1 172 ? 14.892 -0.852 -1.757 1.00 84.75 172 THR A O 1
ATOM 1334 N N . TYR A 1 173 ? 13.061 -1.078 -3.042 1.00 84.62 173 TYR A N 1
ATOM 1335 C CA . TYR A 1 173 ? 13.471 -2.339 -3.648 1.00 84.62 173 TYR A CA 1
ATOM 1336 C C . TYR A 1 173 ? 14.751 -2.176 -4.475 1.00 84.62 173 TYR A C 1
ATOM 1338 O O . TYR A 1 173 ? 15.736 -2.868 -4.214 1.00 84.62 173 TYR A O 1
ATOM 1346 N N . ALA A 1 174 ? 14.761 -1.240 -5.430 1.00 85.00 174 ALA A N 1
ATOM 1347 C CA . ALA A 1 174 ? 15.918 -0.983 -6.288 1.00 85.00 174 ALA A CA 1
ATOM 1348 C C . ALA A 1 174 ? 17.161 -0.619 -5.463 1.00 85.00 174 ALA A C 1
ATOM 1350 O O . ALA A 1 174 ? 18.243 -1.161 -5.691 1.00 85.00 174 ALA A O 1
ATOM 1351 N N . GLN A 1 175 ? 16.987 0.224 -4.443 1.00 84.62 175 GLN A N 1
ATOM 1352 C CA . GLN A 1 175 ? 18.052 0.581 -3.512 1.00 84.62 175 GLN A CA 1
ATOM 1353 C C . GLN A 1 175 ? 18.571 -0.635 -2.733 1.00 84.62 175 GLN A C 1
ATOM 1355 O O . GLN A 1 175 ? 19.778 -0.836 -2.647 1.00 84.62 175 GLN A O 1
ATOM 1360 N N . THR A 1 176 ? 17.683 -1.490 -2.220 1.00 82.62 176 THR A N 1
ATOM 1361 C CA . THR A 1 176 ? 18.089 -2.695 -1.479 1.00 82.62 176 THR A CA 1
ATOM 1362 C C . THR A 1 176 ? 18.828 -3.688 -2.382 1.00 82.62 176 THR A C 1
ATOM 1364 O O . THR A 1 176 ? 19.808 -4.297 -1.954 1.00 82.62 176 THR A O 1
ATOM 1367 N N . GLN A 1 177 ? 18.406 -3.840 -3.644 1.00 83.00 177 GLN A N 1
ATOM 1368 C CA . GLN A 1 177 ? 19.122 -4.662 -4.625 1.00 83.00 177 GLN A CA 1
ATOM 1369 C C . GLN A 1 177 ? 20.511 -4.098 -4.936 1.00 83.00 177 GLN A C 1
ATOM 1371 O O . GLN A 1 177 ? 21.477 -4.861 -4.993 1.00 83.00 177 GLN A O 1
ATOM 1376 N N . TRP A 1 178 ? 20.630 -2.776 -5.089 1.00 83.25 178 TRP A N 1
ATOM 1377 C CA . TRP A 1 178 ? 21.913 -2.102 -5.281 1.00 83.25 178 TRP A CA 1
ATOM 1378 C C . TRP A 1 178 ? 22.845 -2.297 -4.080 1.00 83.25 178 TRP A C 1
ATOM 1380 O O . TRP A 1 178 ? 23.991 -2.713 -4.241 1.00 83.25 178 TRP A O 1
ATOM 1390 N N . ASP A 1 179 ? 22.348 -2.070 -2.864 1.00 81.12 179 ASP A N 1
ATOM 1391 C CA . ASP A 1 179 ? 23.133 -2.216 -1.637 1.00 81.12 179 ASP A CA 1
ATOM 1392 C C . ASP A 1 179 ? 23.573 -3.676 -1.404 1.00 81.12 179 ASP A C 1
ATOM 1394 O O . ASP A 1 179 ? 24.711 -3.931 -1.004 1.00 81.12 179 ASP A O 1
ATOM 1398 N N . GLY A 1 180 ? 22.715 -4.650 -1.719 1.00 77.88 180 GLY A N 1
ATOM 1399 C CA . GLY A 1 180 ? 23.051 -6.071 -1.620 1.00 77.88 180 GLY A CA 1
ATOM 1400 C C . GLY A 1 180 ? 24.036 -6.551 -2.693 1.00 77.88 180 GLY A C 1
ATOM 1401 O O . GLY A 1 180 ? 24.934 -7.339 -2.395 1.00 77.88 180 GLY A O 1
ATOM 1402 N N . THR A 1 181 ? 23.895 -6.073 -3.933 1.00 78.81 181 THR A N 1
ATOM 1403 C CA . THR A 1 181 ? 24.670 -6.571 -5.087 1.00 78.81 181 THR A CA 1
ATOM 1404 C C . THR A 1 181 ? 25.989 -5.827 -5.261 1.00 78.81 181 THR A C 1
ATOM 1406 O O . THR A 1 181 ? 27.037 -6.452 -5.412 1.00 78.81 181 THR A O 1
ATOM 1409 N N . VAL A 1 182 ? 25.949 -4.493 -5.215 1.00 80.88 182 VAL A N 1
ATOM 1410 C CA . VAL A 1 182 ? 27.101 -3.625 -5.498 1.00 80.88 182 VAL A CA 1
ATOM 1411 C C . VAL A 1 182 ? 27.892 -3.355 -4.227 1.00 80.88 182 VAL A C 1
ATOM 1413 O O . VAL A 1 182 ? 29.097 -3.592 -4.187 1.00 80.88 182 VAL A O 1
ATOM 1416 N N . LYS A 1 183 ? 27.217 -2.920 -3.156 1.00 76.94 183 LYS A N 1
ATOM 1417 C CA . LYS A 1 183 ? 27.886 -2.616 -1.879 1.00 76.94 183 LYS A CA 1
ATOM 1418 C C . LYS A 1 183 ? 28.142 -3.854 -1.017 1.00 76.94 183 LYS A C 1
ATOM 1420 O O . LYS A 1 183 ? 28.795 -3.745 0.015 1.00 76.94 183 LYS A O 1
ATOM 1425 N N . LYS A 1 184 ? 27.644 -5.028 -1.434 1.00 77.88 184 LYS A N 1
ATOM 1426 C CA . LYS A 1 184 ? 27.778 -6.313 -0.724 1.00 77.88 184 LYS A CA 1
ATOM 1427 C C . LYS A 1 184 ? 27.346 -6.234 0.746 1.00 77.88 184 LYS A C 1
ATOM 1429 O O . LYS A 1 184 ? 27.866 -6.977 1.580 1.00 77.88 184 LYS A O 1
ATOM 1434 N N . VAL A 1 185 ? 26.384 -5.370 1.072 1.00 72.25 185 VAL A N 1
ATOM 1435 C CA . VAL A 1 185 ? 25.805 -5.311 2.418 1.00 72.25 185 VAL A CA 1
ATOM 1436 C C . VAL A 1 185 ? 25.052 -6.620 2.640 1.00 72.25 185 VAL A C 1
ATOM 1438 O O . VAL A 1 185 ? 24.130 -6.939 1.895 1.00 72.25 185 VAL A O 1
ATOM 1441 N N . ARG A 1 186 ? 25.480 -7.419 3.624 1.00 60.66 186 ARG A N 1
ATOM 1442 C CA . ARG A 1 186 ? 24.884 -8.739 3.916 1.00 60.66 186 ARG A CA 1
ATOM 1443 C C . ARG A 1 186 ? 24.033 -8.764 5.171 1.00 60.66 186 ARG A C 1
ATOM 1445 O O . ARG A 1 186 ? 23.238 -9.679 5.314 1.00 60.66 186 ARG A O 1
ATOM 1452 N N . CYS A 1 187 ? 24.181 -7.777 6.041 1.00 59.47 187 CYS A N 1
ATOM 1453 C CA . CYS A 1 187 ? 23.378 -7.585 7.235 1.00 59.47 187 CYS A CA 1
ATOM 1454 C C . CYS A 1 187 ? 23.253 -6.082 7.482 1.00 59.47 187 CYS A C 1
ATOM 1456 O O . CYS A 1 187 ? 24.213 -5.333 7.300 1.00 59.47 187 CYS A O 1
ATOM 1458 N N . TRP A 1 188 ? 22.059 -5.634 7.863 1.00 55.31 188 TRP A N 1
ATOM 1459 C CA . TRP A 1 188 ? 21.893 -4.292 8.400 1.00 55.31 188 TRP A CA 1
ATOM 1460 C C . TRP A 1 188 ? 22.014 -4.411 9.911 1.00 55.31 188 TRP A C 1
ATOM 1462 O O . TRP A 1 188 ? 21.199 -5.085 10.544 1.00 55.31 188 TRP A O 1
ATOM 1472 N N . ASN A 1 189 ? 23.062 -3.821 10.479 1.00 50.84 189 ASN A N 1
ATOM 1473 C CA . ASN A 1 189 ? 23.163 -3.700 11.921 1.00 50.84 189 ASN A CA 1
ATOM 1474 C C . ASN A 1 189 ? 22.187 -2.590 12.305 1.00 50.84 189 ASN A C 1
ATOM 1476 O O . ASN A 1 189 ? 22.511 -1.411 12.180 1.00 50.84 189 ASN A O 1
ATOM 1480 N N . SER A 1 190 ? 20.948 -2.945 12.660 1.00 47.47 190 SER A N 1
ATOM 1481 C CA . SER A 1 190 ? 20.071 -1.935 13.231 1.00 47.47 190 SER A CA 1
ATOM 1482 C C . SER A 1 190 ? 20.661 -1.569 14.583 1.00 47.47 190 SER A C 1
ATOM 1484 O O . SER A 1 190 ? 20.460 -2.293 15.559 1.00 47.47 190 SER A O 1
ATOM 1486 N N . GLU A 1 191 ? 21.352 -0.438 14.652 1.00 43.41 191 GLU A N 1
ATOM 1487 C CA . GLU A 1 191 ? 21.631 0.281 15.898 1.00 43.41 191 GLU A CA 1
ATOM 1488 C C . GLU A 1 191 ? 20.321 0.875 16.435 1.00 43.41 191 GLU A C 1
ATOM 1490 O O . GLU A 1 191 ? 20.185 2.058 16.727 1.00 43.41 191 GLU A O 1
ATOM 1495 N N . TRP A 1 192 ? 19.279 0.046 16.487 1.00 44.09 192 TRP A N 1
ATOM 1496 C CA . TRP A 1 192 ? 18.049 0.382 17.155 1.00 44.09 192 TRP A CA 1
ATOM 1497 C C . TRP A 1 192 ? 18.332 0.169 18.632 1.00 44.09 192 TRP A C 1
ATOM 1499 O O . TRP A 1 192 ? 18.159 -0.934 19.160 1.00 44.09 192 TRP A O 1
ATOM 1509 N N . ASP A 1 193 ? 18.833 1.219 19.279 1.00 41.91 193 ASP A N 1
ATOM 1510 C CA . ASP A 1 193 ? 18.826 1.308 20.728 1.00 41.91 193 ASP A CA 1
ATOM 1511 C C . ASP A 1 193 ? 17.377 1.149 21.168 1.00 41.91 193 ASP A C 1
ATOM 1513 O O . ASP A 1 193 ? 16.548 2.051 21.047 1.00 41.91 193 ASP A O 1
ATOM 1517 N N . ARG A 1 194 ? 17.037 -0.070 21.590 1.00 43.91 194 ARG A N 1
ATOM 1518 C CA . ARG A 1 194 ? 15.707 -0.377 22.091 1.00 43.91 194 ARG A CA 1
ATOM 1519 C C . ARG A 1 194 ? 15.445 0.587 23.250 1.00 43.91 194 ARG A C 1
ATOM 1521 O O . ARG A 1 194 ? 16.163 0.496 24.249 1.00 43.91 194 ARG A O 1
ATOM 1528 N N . PRO A 1 195 ? 14.421 1.454 23.183 1.00 43.97 195 PRO A N 1
ATOM 1529 C CA . PRO A 1 195 ? 14.176 2.455 24.224 1.00 43.97 195 PRO A CA 1
ATOM 1530 C C . PRO A 1 195 ? 13.911 1.834 25.609 1.00 43.97 195 PRO A C 1
ATOM 1532 O O . PRO A 1 195 ? 13.977 2.512 26.627 1.00 43.97 195 PRO A O 1
ATOM 1535 N N . HIS A 1 196 ? 13.667 0.523 25.675 1.00 44.22 196 HIS A N 1
ATOM 1536 C CA . HIS A 1 196 ? 13.472 -0.227 26.915 1.00 44.22 196 HIS A CA 1
ATOM 1537 C C . HIS A 1 196 ? 14.770 -0.473 27.708 1.00 44.22 196 HIS A C 1
ATOM 1539 O O . HIS A 1 196 ? 14.679 -0.858 28.868 1.00 44.22 196 HIS A O 1
ATOM 1545 N N . LYS A 1 197 ? 15.970 -0.239 27.143 1.00 37.88 197 LYS A N 1
ATOM 1546 C CA . LYS A 1 197 ? 17.242 -0.405 27.883 1.00 37.88 197 LYS A CA 1
ATOM 1547 C C . LYS A 1 197 ? 17.327 0.505 29.118 1.00 37.88 197 LYS A C 1
ATOM 1549 O O . LYS A 1 197 ? 17.974 0.138 30.094 1.00 37.88 197 LYS A O 1
ATOM 1554 N N . LEU A 1 198 ? 16.644 1.653 29.083 1.00 38.56 198 LEU A N 1
ATOM 1555 C CA . LEU A 1 198 ? 16.615 2.636 30.171 1.00 38.56 198 LEU A CA 1
ATOM 1556 C C . LEU A 1 198 ? 15.682 2.250 31.331 1.00 38.56 198 LEU A C 1
ATOM 1558 O O . LEU A 1 198 ? 15.891 2.718 32.443 1.00 38.56 198 LEU A O 1
ATOM 1562 N N . TRP A 1 199 ? 14.695 1.376 31.109 1.00 40.31 199 TRP A N 1
ATOM 1563 C CA . TRP A 1 199 ? 13.709 1.017 32.141 1.00 40.31 199 TRP A CA 1
ATOM 1564 C C . TRP A 1 199 ? 14.181 -0.106 33.070 1.00 40.31 199 TRP A C 1
ATOM 1566 O O . TRP A 1 199 ? 13.647 -0.276 34.156 1.00 40.31 199 TRP A O 1
ATOM 1576 N N . THR A 1 200 ? 15.211 -0.856 32.678 1.00 38.44 200 THR A N 1
ATOM 1577 C CA . THR A 1 200 ? 15.794 -1.933 33.497 1.00 38.44 200 THR A CA 1
ATOM 1578 C C . THR A 1 200 ? 16.840 -1.466 34.513 1.00 38.44 200 THR A C 1
ATOM 1580 O O . THR A 1 200 ? 17.384 -2.302 35.224 1.00 38.44 200 THR A O 1
ATOM 1583 N N . GLN A 1 201 ? 17.159 -0.168 34.590 1.00 38.25 201 GLN A N 1
ATOM 1584 C CA . GLN A 1 201 ? 18.203 0.343 35.496 1.00 38.25 201 GLN A CA 1
ATOM 1585 C C . GLN A 1 201 ? 17.680 1.187 36.668 1.00 38.25 201 GLN A C 1
ATOM 1587 O O . GLN A 1 201 ? 18.487 1.703 37.435 1.00 38.25 201 GLN A O 1
ATOM 1592 N N . THR A 1 202 ? 16.362 1.323 36.844 1.00 41.31 202 THR A N 1
ATOM 1593 C CA . THR A 1 202 ? 15.779 2.160 37.914 1.00 41.31 202 THR A CA 1
ATOM 1594 C C . THR A 1 202 ? 15.104 1.376 39.040 1.00 41.31 202 THR A C 1
ATOM 1596 O O . THR A 1 202 ? 14.365 1.959 39.820 1.00 41.31 202 THR A O 1
ATOM 1599 N N . GLU A 1 203 ? 15.393 0.080 39.177 1.00 43.91 203 GLU A N 1
ATOM 1600 C CA . GLU A 1 203 ? 15.023 -0.706 40.362 1.00 43.91 203 GLU A CA 1
ATOM 1601 C C . GLU A 1 203 ? 16.218 -1.539 40.825 1.00 43.91 203 GLU A C 1
ATOM 1603 O O . GLU A 1 203 ? 16.325 -2.743 40.613 1.00 43.91 203 GLU A O 1
ATOM 1608 N N . THR A 1 204 ? 17.195 -0.853 41.407 1.00 43.91 204 THR A N 1
ATOM 1609 C CA . THR A 1 204 ? 18.064 -1.411 42.449 1.00 43.91 204 THR A CA 1
ATOM 1610 C C . THR A 1 204 ? 18.763 -0.247 43.136 1.00 43.91 204 THR A C 1
ATOM 1612 O O . THR A 1 204 ? 19.821 0.203 42.698 1.00 43.91 204 THR A O 1
ATOM 1615 N N . LYS A 1 205 ? 18.126 0.268 44.188 1.00 36.28 205 LYS A N 1
ATOM 1616 C CA . LYS A 1 205 ? 18.755 0.744 45.424 1.00 36.28 205 LYS A CA 1
ATOM 1617 C C . LYS A 1 205 ? 17.691 0.887 46.499 1.00 36.28 205 LYS A C 1
ATOM 1619 O O . LYS A 1 205 ? 16.652 1.508 46.194 1.00 36.28 205 LYS A O 1
#

Secondary structure (DSSP, 8-state):
--TTHHHHHHT-------SS-----TT----PPPPSSHHHHHHHHHHHHHHHHHHHHTSHHHHHHH-HHHHHHHHHHHHHHHHHHHHHHHHHHHHHHHHHHS-S--HHHHHHHHHHHHHHHHHHHHHHHHHHHHHTT--HHHHHHHHHHHHHHHHHHHHHHHHHHHHHHHHHHHHHHHHHHTS-----------GGGGGGGSS--

Foldseek 3Di:
DPVVPVVVVVPDPPPDCPDPDDDDDPPDDDDDDDDPDPVSNLVVLLVVLLVLLCVQQQVDPVVCVVCVPVNVVSVVCLVVLLVVLVCLVCVVVQCVCCVVPVGGDDVVNVVVVVVVVLVVQLVVQLVVQLVVVVSVVDDNVVSNVVSSVVSVVCSVVVVVVSNSSSVSNVVSNVVSCCCCPVVVNNHDPPPPPPPCVVVVPPPDD

Radius of gyration: 22.29 Å; chains: 1; bounding box: 54×38×76 Å

pLDDT: mean 75.11, std 17.37, range [36.28, 94.06]